Protein AF-A0A7S3WQ60-F1 (afdb_monomer)

Structure (mmCIF, N/CA/C/O backbone):
data_AF-A0A7S3WQ60-F1
#
_entry.id   AF-A0A7S3WQ60-F1
#
loop_
_atom_site.group_PDB
_atom_site.id
_atom_site.type_symbol
_atom_site.label_atom_id
_atom_site.label_alt_id
_atom_site.label_comp_id
_atom_site.label_asym_id
_atom_site.label_entity_id
_atom_site.label_seq_id
_atom_site.pdbx_PDB_ins_code
_atom_site.Cartn_x
_atom_site.Cartn_y
_atom_site.Cartn_z
_atom_site.occupancy
_atom_site.B_iso_or_equiv
_atom_site.auth_seq_id
_atom_site.auth_comp_id
_atom_site.auth_asym_id
_atom_site.auth_atom_id
_atom_site.pdbx_PDB_model_num
ATOM 1 N N . PHE A 1 1 ? -31.627 -6.605 22.614 1.00 46.62 1 PHE A N 1
ATOM 2 C CA . PHE A 1 1 ? -30.768 -7.377 21.689 1.00 46.62 1 PHE A CA 1
ATOM 3 C C . PHE A 1 1 ? -29.702 -6.465 21.113 1.00 46.62 1 PHE A C 1
ATOM 5 O O . PHE A 1 1 ? -30.039 -5.361 20.697 1.00 46.62 1 PHE A O 1
ATOM 12 N N . THR A 1 2 ? -28.455 -6.930 21.076 1.00 52.69 2 THR A N 1
ATOM 13 C CA . THR A 1 2 ? -27.326 -6.214 20.464 1.00 52.69 2 THR A CA 1
ATOM 14 C C . THR A 1 2 ? -27.099 -6.762 19.056 1.00 52.69 2 THR A C 1
ATOM 16 O O . THR A 1 2 ? -27.127 -7.976 18.855 1.00 52.69 2 THR A O 1
ATOM 19 N N . ARG A 1 3 ? -26.929 -5.883 18.067 1.00 64.12 3 ARG A N 1
ATOM 20 C CA . ARG A 1 3 ? -26.612 -6.218 16.673 1.00 64.12 3 ARG A CA 1
ATOM 21 C C . ARG A 1 3 ? -25.230 -5.678 16.335 1.00 64.12 3 ARG A C 1
ATOM 23 O O . ARG A 1 3 ? -24.898 -4.555 16.697 1.00 64.12 3 ARG A O 1
ATOM 30 N N . VAL A 1 4 ? -24.454 -6.472 15.610 1.00 70.06 4 VAL A N 1
ATOM 31 C CA . VAL A 1 4 ? -23.122 -6.097 15.133 1.00 70.06 4 VAL A CA 1
ATOM 32 C C . VAL A 1 4 ? -23.209 -5.896 13.625 1.00 70.06 4 VAL A C 1
ATOM 34 O O . VAL A 1 4 ? -23.594 -6.819 12.908 1.00 70.06 4 VAL A O 1
ATOM 37 N N . LEU A 1 5 ? -22.889 -4.694 13.144 1.00 74.12 5 LEU A N 1
ATOM 38 C CA . LEU A 1 5 ? -22.773 -4.409 11.714 1.00 74.12 5 LEU A CA 1
ATOM 39 C C . LEU A 1 5 ? -21.302 -4.296 11.332 1.00 74.12 5 LEU A C 1
ATOM 41 O O . LEU A 1 5 ? -20.581 -3.458 11.866 1.00 74.12 5 LEU A O 1
ATOM 45 N N . THR A 1 6 ? -20.878 -5.106 10.366 1.00 66.81 6 THR A N 1
ATOM 46 C CA . THR A 1 6 ? -19.521 -5.062 9.817 1.00 66.81 6 THR A CA 1
ATOM 47 C C . THR A 1 6 ? -19.534 -4.321 8.488 1.00 66.81 6 THR A C 1
ATOM 49 O O . THR A 1 6 ? -19.991 -4.857 7.478 1.00 66.81 6 THR A O 1
ATOM 52 N N . VAL A 1 7 ? -18.982 -3.112 8.469 1.00 67.62 7 VAL A N 1
ATOM 53 C CA . VAL A 1 7 ? -18.672 -2.380 7.241 1.00 67.62 7 VAL A CA 1
ATOM 54 C C . VAL A 1 7 ? -17.225 -2.699 6.880 1.00 67.62 7 VAL A C 1
ATOM 56 O O . VAL A 1 7 ? -16.281 -2.218 7.506 1.00 67.62 7 VAL A O 1
ATOM 59 N N . ARG A 1 8 ? -17.041 -3.558 5.874 1.00 54.38 8 ARG A N 1
ATOM 60 C CA . ARG A 1 8 ? -15.731 -3.746 5.243 1.00 54.38 8 ARG A CA 1
ATOM 61 C C . ARG A 1 8 ? -15.539 -2.638 4.231 1.00 54.38 8 ARG A C 1
ATOM 63 O O . ARG A 1 8 ? -16.123 -2.705 3.150 1.00 54.38 8 ARG A O 1
ATOM 70 N N . ASP A 1 9 ? -14.716 -1.661 4.577 1.00 49.88 9 ASP A N 1
ATOM 71 C CA . ASP A 1 9 ? -14.261 -0.720 3.576 1.00 49.88 9 ASP A CA 1
ATOM 72 C C . ASP A 1 9 ? -13.177 -1.402 2.730 1.00 49.88 9 ASP A C 1
ATOM 74 O O . ASP A 1 9 ? -12.207 -1.958 3.242 1.00 49.88 9 ASP A O 1
ATOM 78 N N . ARG A 1 10 ? -13.395 -1.444 1.415 1.00 45.66 10 ARG A N 1
ATOM 79 C CA . ARG A 1 10 ? -12.371 -1.843 0.436 1.00 45.66 10 ARG A CA 1
ATOM 80 C C . ARG A 1 10 ? -11.826 -0.632 -0.318 1.00 45.66 10 ARG A C 1
ATOM 82 O O . ARG A 1 10 ? -11.016 -0.813 -1.226 1.00 45.66 10 ARG A O 1
ATOM 89 N N . SER A 1 11 ? -12.288 0.577 0.002 1.00 40.59 11 SER A N 1
ATOM 90 C CA . SER A 1 11 ? -11.780 1.791 -0.615 1.00 40.59 11 SER A CA 1
ATOM 91 C C . SER A 1 11 ? -10.460 2.204 0.031 1.00 40.59 11 SER A C 1
ATOM 93 O O . SER A 1 11 ? -10.293 2.189 1.248 1.00 40.59 11 SER A O 1
ATOM 95 N N . GLY A 1 12 ? -9.495 2.551 -0.817 1.00 42.38 12 GLY A N 1
ATOM 96 C CA . GLY A 1 12 ? -8.373 3.365 -0.378 1.00 42.38 12 GLY A CA 1
ATOM 97 C C . GLY A 1 12 ? -8.813 4.816 -0.165 1.00 42.38 12 GLY A C 1
ATOM 98 O O . GLY A 1 12 ? -9.901 5.219 -0.577 1.00 42.38 12 GLY A O 1
ATOM 99 N N . SER A 1 13 ? -7.889 5.613 0.369 1.00 45.12 13 SER A N 1
ATOM 100 C CA . SER A 1 13 ? -7.996 7.050 0.668 1.00 45.12 13 SER A CA 1
ATOM 101 C C . SER A 1 13 ? -8.825 7.442 1.904 1.00 45.12 13 SER A C 1
ATOM 103 O O . SER A 1 13 ? -10.028 7.229 1.996 1.00 45.12 13 SER A O 1
ATOM 105 N N . CYS A 1 14 ? -8.143 8.113 2.834 1.00 35.56 14 CYS A N 1
ATOM 106 C CA . CYS A 1 14 ? -8.664 8.971 3.904 1.00 35.56 14 CYS A CA 1
ATOM 107 C C . CYS A 1 14 ? -7.611 10.085 4.123 1.00 35.56 14 CYS A C 1
ATOM 109 O O . CYS A 1 14 ? -6.432 9.773 3.986 1.00 35.56 14 CYS A O 1
ATOM 111 N N . LEU A 1 15 ? -7.862 11.354 4.488 1.00 37.72 15 LEU A N 1
ATOM 112 C CA . LEU A 1 15 ? -9.023 12.281 4.558 1.00 37.72 15 LEU A CA 1
ATOM 113 C C . LEU A 1 15 ? -8.414 13.695 4.817 1.00 37.72 15 LEU A C 1
ATOM 115 O O . LEU A 1 15 ? -7.429 13.766 5.542 1.00 37.72 15 LEU A O 1
ATOM 119 N N . GLY A 1 16 ? -8.887 14.870 4.373 1.00 30.95 16 GLY A N 1
ATOM 120 C CA . GLY A 1 16 ? -9.844 15.309 3.335 1.00 30.95 16 GLY A CA 1
ATOM 121 C C . GLY A 1 16 ? -9.213 16.529 2.610 1.00 30.95 16 GLY A C 1
ATOM 122 O O . GLY A 1 16 ? -8.047 16.435 2.256 1.00 30.95 16 GLY A O 1
ATOM 123 N N . MET A 1 17 ? -9.809 17.705 2.347 1.00 31.36 17 MET A N 1
ATOM 124 C CA . MET A 1 17 ? -11.186 18.239 2.335 1.00 31.36 17 MET A CA 1
ATOM 125 C C . MET A 1 17 ? -11.234 19.332 1.239 1.00 31.36 17 MET A C 1
ATOM 127 O O . MET A 1 17 ? -10.321 20.147 1.150 1.00 31.36 17 MET A O 1
ATOM 131 N N . GLY A 1 18 ? -12.297 19.405 0.432 1.00 27.59 18 GLY A N 1
ATOM 132 C CA . GLY A 1 18 ? -12.450 20.450 -0.592 1.00 27.59 18 GLY A CA 1
ATOM 133 C C . GLY A 1 18 ? -13.813 20.374 -1.279 1.00 27.59 18 GLY A C 1
ATOM 134 O O . GLY A 1 18 ? -14.254 19.291 -1.655 1.00 27.59 18 GLY A O 1
ATOM 135 N N . ALA A 1 19 ? -14.516 21.504 -1.378 1.00 29.88 19 ALA A N 1
ATOM 136 C CA . ALA A 1 19 ? -15.930 21.555 -1.752 1.00 29.88 19 ALA A CA 1
ATOM 137 C C . ALA A 1 19 ? -16.254 20.890 -3.104 1.00 29.88 19 ALA A C 1
ATOM 139 O O . ALA A 1 19 ? -15.533 21.059 -4.088 1.00 29.88 19 ALA A O 1
ATOM 140 N N . ARG A 1 20 ? -17.420 20.228 -3.179 1.00 35.38 20 ARG A N 1
ATOM 141 C CA . ARG A 1 20 ? -18.017 19.776 -4.444 1.00 35.38 20 ARG A CA 1
ATOM 142 C C . ARG A 1 20 ? -18.317 20.989 -5.330 1.00 35.38 20 ARG A C 1
ATOM 144 O O . ARG A 1 20 ? -19.365 21.614 -5.196 1.00 35.38 20 ARG A O 1
ATOM 151 N N . ARG A 1 21 ? -17.417 21.293 -6.261 1.00 31.45 21 ARG A N 1
ATOM 152 C CA . ARG A 1 21 ? -17.726 22.055 -7.472 1.00 31.45 21 ARG A CA 1
ATOM 153 C C . ARG A 1 21 ? -17.662 21.092 -8.645 1.00 31.45 21 ARG A C 1
ATOM 155 O O . ARG A 1 21 ? -16.650 20.427 -8.843 1.00 31.45 21 ARG A O 1
ATOM 162 N N . THR A 1 22 ? -18.751 21.007 -9.399 1.00 35.78 22 THR A N 1
ATOM 163 C CA . THR A 1 22 ? -18.768 20.364 -10.715 1.00 35.78 22 THR A CA 1
ATOM 164 C C . THR A 1 22 ? -17.709 21.037 -11.592 1.00 35.78 22 THR A C 1
ATOM 166 O O . THR A 1 22 ? -17.792 22.258 -11.763 1.00 35.78 22 THR A O 1
ATOM 169 N N . PRO A 1 23 ? -16.709 20.312 -12.121 1.00 32.38 23 PRO A N 1
ATOM 170 C CA . PRO A 1 23 ? -15.751 20.920 -13.030 1.00 32.38 23 PRO A CA 1
ATOM 171 C C . PRO A 1 23 ? -16.474 21.293 -14.335 1.00 32.38 23 PRO A C 1
ATOM 173 O O . PRO A 1 23 ? -17.296 20.506 -14.814 1.00 32.38 23 PRO A O 1
ATOM 176 N N . PRO A 1 24 ? -16.207 22.472 -14.920 1.00 29.48 24 PRO A N 1
ATOM 177 C CA . PRO A 1 24 ? -16.664 22.764 -16.270 1.00 29.48 24 PRO A CA 1
ATOM 178 C C . PRO A 1 24 ? -15.973 21.818 -17.259 1.00 29.48 24 PRO A C 1
ATOM 180 O O . PRO A 1 24 ? -14.862 21.348 -17.004 1.00 29.48 24 PRO A O 1
ATOM 183 N N . HIS A 1 25 ? -16.602 21.576 -18.411 1.00 36.44 25 HIS A N 1
ATOM 184 C CA . HIS A 1 25 ? -15.931 20.932 -19.539 1.00 36.44 25 HIS A CA 1
ATOM 185 C C . HIS A 1 25 ? -14.695 21.758 -19.927 1.00 36.44 25 HIS A C 1
ATOM 187 O O . HIS A 1 25 ? -14.815 22.843 -20.489 1.00 36.44 25 HIS A O 1
ATOM 193 N N . GLY A 1 26 ? -13.514 21.246 -19.586 1.00 29.62 26 GLY A N 1
ATOM 194 C CA . GLY A 1 26 ? -12.226 21.889 -19.806 1.00 29.62 26 GLY A CA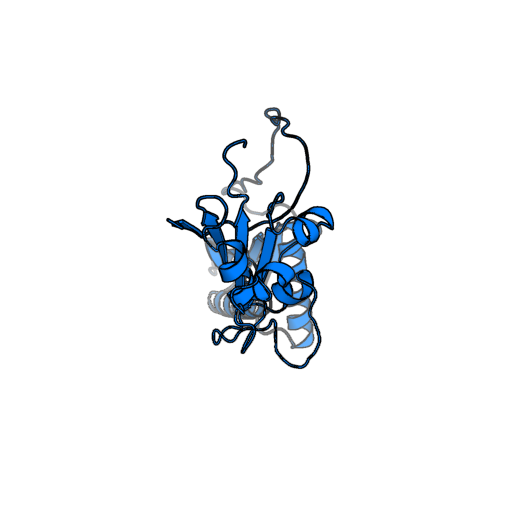 1
ATOM 195 C C . GLY A 1 26 ? -11.203 20.834 -20.190 1.00 29.62 26 GLY A C 1
ATOM 196 O O . GLY A 1 26 ? -11.009 19.859 -19.470 1.00 29.62 26 GLY A O 1
ATOM 197 N N . SER A 1 27 ? -10.597 21.021 -21.358 1.00 37.44 27 SER A N 1
ATOM 198 C CA . SER A 1 27 ? -9.640 20.130 -22.011 1.00 37.44 27 SER A CA 1
ATOM 199 C C . SER A 1 27 ? -8.496 19.674 -21.095 1.00 37.44 27 SER A C 1
ATOM 201 O O . SER A 1 27 ? -7.462 20.337 -20.994 1.00 37.44 27 SER A O 1
ATOM 203 N N . HIS A 1 28 ? -8.637 18.497 -20.485 1.00 33.94 28 HIS A N 1
ATOM 204 C CA . HIS A 1 28 ? -7.482 17.737 -20.030 1.00 33.94 28 HIS A CA 1
ATOM 205 C C . HIS A 1 28 ? -6.860 17.059 -21.243 1.00 33.94 28 HIS A C 1
ATOM 207 O O . HIS A 1 28 ? -7.433 16.120 -21.789 1.00 33.94 28 HIS A O 1
ATOM 213 N N . GLY A 1 29 ? -5.690 17.547 -21.651 1.00 32.66 29 GLY A N 1
ATOM 214 C CA . GLY A 1 29 ? -4.848 16.852 -22.611 1.00 32.66 29 GLY A CA 1
ATOM 215 C C . GLY A 1 29 ? -4.360 15.540 -22.011 1.00 32.66 29 GLY A C 1
ATOM 216 O O . GLY A 1 29 ? -3.286 15.491 -21.414 1.00 32.66 29 GLY A O 1
ATOM 217 N N . SER A 1 30 ? -5.123 14.465 -22.217 1.00 36.06 30 SER A N 1
ATOM 218 C CA . SER A 1 30 ? -4.486 13.204 -22.563 1.00 36.06 30 SER A CA 1
ATOM 219 C C . SER A 1 30 ? -3.526 13.520 -23.703 1.00 36.06 30 SER A C 1
ATOM 221 O O . SER A 1 30 ? -3.940 14.002 -24.758 1.00 36.06 30 SER A O 1
ATOM 223 N N . ALA A 1 31 ? -2.233 13.294 -23.487 1.00 39.00 31 ALA A N 1
ATOM 224 C CA . ALA A 1 31 ? -1.325 13.129 -24.605 1.00 39.00 31 ALA A CA 1
ATOM 225 C C . ALA A 1 31 ? -1.716 11.806 -25.271 1.00 39.00 31 ALA A C 1
ATOM 227 O O . ALA A 1 31 ? -1.129 10.759 -25.001 1.00 39.00 31 ALA A O 1
ATOM 228 N N . ASP A 1 32 ? -2.769 11.851 -26.089 1.00 40.59 32 ASP A N 1
ATOM 229 C CA . ASP A 1 32 ? -3.061 10.833 -27.082 1.00 40.59 32 ASP A CA 1
ATOM 230 C C . ASP A 1 32 ? -1.897 10.889 -28.062 1.00 40.59 32 ASP A C 1
ATOM 232 O O . ASP A 1 32 ? -1.884 11.684 -29.001 1.00 40.59 32 ASP A O 1
ATOM 236 N N . ILE A 1 33 ? -0.850 10.118 -27.754 1.00 48.25 33 ILE A N 1
ATOM 237 C CA . ILE A 1 33 ? 0.367 10.101 -28.550 1.00 48.25 33 ILE A CA 1
ATOM 238 C C . ILE A 1 33 ? -0.014 9.528 -29.909 1.00 48.25 33 ILE A C 1
ATOM 240 O O . ILE A 1 33 ? -0.151 8.311 -30.051 1.00 48.25 33 ILE A O 1
ATOM 244 N N . SER A 1 34 ? -0.214 10.406 -30.889 1.00 43.88 34 SER A N 1
ATOM 245 C CA . SER A 1 34 ? -0.578 10.047 -32.254 1.00 43.88 34 SER A CA 1
ATOM 246 C C . SER A 1 34 ? 0.374 8.967 -32.760 1.00 43.88 34 SER A C 1
ATOM 248 O O . SER A 1 34 ? 1.599 9.072 -32.668 1.00 43.88 34 SER A O 1
ATOM 250 N N . HIS A 1 35 ? -0.190 7.846 -33.207 1.00 48.28 35 HIS A N 1
ATOM 251 C CA . HIS A 1 35 ? 0.605 6.647 -33.466 1.00 48.28 35 HIS A CA 1
ATOM 252 C C . HIS A 1 35 ? 1.402 6.707 -34.784 1.00 48.28 35 HIS A C 1
ATOM 254 O O . HIS A 1 35 ? 2.226 5.824 -35.016 1.00 48.28 35 HIS A O 1
ATOM 260 N N . ASP A 1 36 ? 1.237 7.783 -35.559 1.00 46.78 36 ASP A N 1
ATOM 261 C CA . ASP A 1 36 ? 1.644 7.914 -36.964 1.00 46.78 36 ASP A CA 1
ATOM 262 C C . ASP A 1 36 ? 2.854 8.844 -37.220 1.00 46.78 36 ASP A C 1
ATOM 264 O O . ASP A 1 36 ? 3.112 9.212 -38.363 1.00 46.78 36 ASP A O 1
ATOM 268 N N . ALA A 1 37 ? 3.602 9.243 -36.183 1.00 53.38 37 ALA A N 1
ATOM 269 C CA . ALA A 1 37 ? 4.810 10.070 -36.319 1.00 53.38 37 ALA A CA 1
ATOM 270 C C . ALA A 1 37 ? 6.117 9.265 -36.137 1.00 53.38 37 ALA A C 1
ATOM 272 O O . ALA A 1 37 ? 6.218 8.394 -35.272 1.00 53.38 37 ALA A O 1
ATOM 273 N N . ASP A 1 38 ? 7.143 9.601 -36.930 1.00 62.28 38 ASP A N 1
ATOM 274 C CA . ASP A 1 38 ? 8.477 8.966 -36.926 1.00 62.28 38 ASP A CA 1
ATOM 275 C C . ASP A 1 38 ? 9.360 9.301 -35.699 1.00 62.28 38 ASP A C 1
ATOM 277 O O . ASP A 1 38 ? 10.452 8.729 -35.545 1.00 62.28 38 ASP A O 1
ATOM 281 N N . SER A 1 39 ? 8.884 10.200 -34.829 1.00 64.06 39 SER A N 1
ATOM 282 C CA . SER A 1 39 ? 9.461 10.570 -33.530 1.00 64.06 39 SER A CA 1
ATOM 283 C C . SER A 1 39 ? 8.368 10.762 -32.470 1.00 64.06 39 SER A C 1
ATOM 285 O O . SER A 1 39 ? 7.198 10.983 -32.789 1.00 64.06 39 SER A O 1
ATOM 287 N N . TYR A 1 40 ? 8.764 10.714 -31.200 1.00 68.69 40 TYR A N 1
ATOM 288 C CA . TYR A 1 40 ? 8.001 11.318 -30.106 1.00 68.69 40 TYR A CA 1
ATOM 289 C C . TYR A 1 40 ? 8.331 12.828 -30.014 1.00 68.69 40 TYR A C 1
ATOM 291 O O . TYR A 1 40 ? 9.325 13.263 -30.606 1.00 68.69 40 TYR A O 1
ATOM 299 N N . PRO A 1 41 ? 7.520 13.656 -29.322 1.00 70.88 41 PRO A N 1
ATOM 300 C CA . PRO A 1 41 ? 7.972 14.977 -28.872 1.00 70.88 41 PRO A CA 1
ATOM 301 C C . PRO A 1 41 ? 9.153 14.835 -27.898 1.00 70.88 41 PRO A C 1
ATOM 303 O O . PRO A 1 41 ? 9.300 13.786 -27.288 1.00 70.88 41 PRO A O 1
ATOM 306 N N . GLN A 1 42 ? 9.970 15.877 -27.730 1.00 71.50 42 GLN A N 1
ATOM 307 C CA . GLN A 1 42 ? 11.099 15.879 -26.787 1.00 71.50 42 GLN A CA 1
ATOM 308 C C . GLN A 1 42 ? 10.659 15.551 -25.345 1.00 71.50 42 GLN A C 1
ATOM 310 O O . GLN A 1 42 ? 9.566 15.945 -24.925 1.00 71.50 42 GLN A O 1
ATOM 315 N N . GLU A 1 43 ? 11.512 14.860 -24.577 1.00 73.62 43 GLU A N 1
ATOM 316 C CA . GLU A 1 43 ? 11.243 14.569 -23.164 1.00 73.62 43 GLU A CA 1
ATOM 317 C C . GLU A 1 43 ? 11.085 15.866 -22.352 1.00 73.62 43 GLU A C 1
ATOM 319 O O . GLU A 1 43 ? 11.868 16.809 -22.477 1.00 73.62 43 GLU A O 1
ATOM 324 N N . VAL A 1 44 ? 10.076 15.900 -21.478 1.00 76.75 44 VAL A N 1
ATOM 325 C CA . VAL A 1 44 ? 9.898 16.971 -20.493 1.00 76.75 44 VAL A CA 1
ATOM 326 C C . VAL A 1 44 ? 10.433 16.475 -19.148 1.00 76.75 44 VAL A C 1
ATOM 328 O O . VAL A 1 44 ? 10.029 15.419 -18.651 1.00 76.75 44 VAL A O 1
ATOM 331 N N . GLU A 1 45 ? 11.338 17.243 -18.535 1.00 70.81 45 GLU A N 1
ATOM 332 C CA . GLU A 1 45 ? 11.942 16.897 -17.233 1.00 70.81 45 GLU A CA 1
ATOM 333 C C . GLU A 1 45 ? 10.897 16.752 -16.110 1.00 70.81 45 GLU A C 1
ATOM 335 O O . GLU A 1 45 ? 11.113 16.020 -15.150 1.00 70.81 45 GLU A O 1
ATOM 340 N N . VAL A 1 46 ? 9.745 17.413 -16.263 1.00 71.00 46 VAL A N 1
ATOM 341 C CA . VAL A 1 46 ? 8.596 17.393 -15.347 1.00 71.00 46 VAL A CA 1
ATOM 342 C C . VAL A 1 46 ? 7.482 16.510 -15.908 1.00 71.00 46 VAL A C 1
ATOM 344 O O . VAL A 1 46 ? 7.114 16.626 -17.078 1.00 71.00 46 VAL A O 1
ATOM 347 N N . GLY A 1 47 ? 6.888 15.675 -15.060 1.00 80.06 47 GLY A N 1
ATOM 348 C CA . GLY A 1 47 ? 5.744 14.829 -15.383 1.00 80.06 47 GLY A CA 1
ATOM 349 C C . GLY A 1 47 ? 6.047 13.344 -15.224 1.00 80.06 47 GLY A C 1
ATOM 350 O O . GLY A 1 47 ? 7.128 12.933 -14.825 1.00 80.06 47 GLY A O 1
ATOM 351 N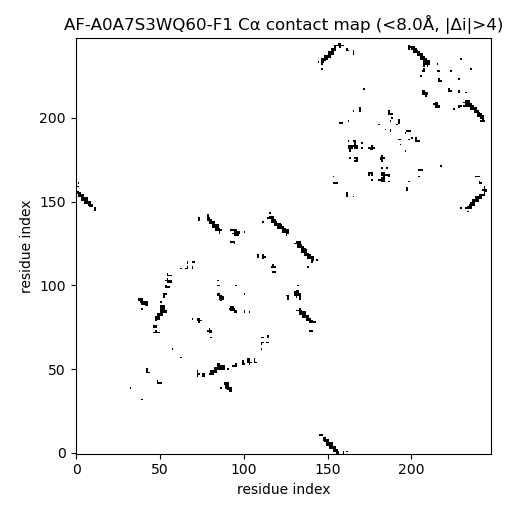 N . ASN A 1 48 ? 5.079 12.495 -15.556 1.00 86.75 48 ASN A N 1
ATOM 352 C CA . ASN A 1 48 ? 5.145 11.064 -15.261 1.00 86.75 48 ASN A CA 1
ATOM 353 C C . ASN A 1 48 ? 5.645 10.184 -16.420 1.00 86.75 48 ASN A C 1
ATOM 355 O O . ASN A 1 48 ? 5.451 8.967 -16.396 1.00 86.75 48 ASN A O 1
ATOM 359 N N . VAL A 1 49 ? 6.255 10.786 -17.439 1.00 87.25 49 VAL A N 1
ATOM 360 C CA . VAL A 1 49 ? 6.756 10.111 -18.642 1.00 87.25 49 VAL A CA 1
ATOM 361 C C . VAL A 1 49 ? 8.280 10.203 -18.651 1.00 87.25 49 VAL A C 1
ATOM 363 O O . VAL A 1 49 ? 8.813 11.283 -18.436 1.00 87.25 49 VAL A O 1
ATOM 366 N N . GLU A 1 50 ? 8.967 9.086 -18.887 1.00 89.19 50 GLU A N 1
ATOM 367 C CA . GLU A 1 50 ? 10.431 8.997 -18.909 1.00 89.19 50 GLU A CA 1
ATOM 368 C C . GLU A 1 50 ? 10.912 8.302 -20.192 1.00 89.19 50 GLU A C 1
ATOM 370 O O . GLU A 1 50 ? 10.425 7.217 -20.536 1.00 89.19 50 GLU A O 1
ATOM 375 N N . TYR A 1 51 ? 11.878 8.883 -20.905 1.00 88.56 51 TYR A N 1
ATOM 376 C CA . TYR A 1 51 ? 12.454 8.289 -22.121 1.00 88.56 51 TYR A CA 1
ATOM 377 C C . TYR A 1 51 ? 13.799 7.662 -21.799 1.00 88.56 51 TYR A C 1
ATOM 379 O O . TYR A 1 51 ? 14.615 8.281 -21.135 1.00 88.56 51 TYR A O 1
ATOM 387 N N . LYS A 1 52 ? 14.084 6.433 -22.239 1.00 86.50 52 LYS A N 1
ATOM 388 C CA . LYS A 1 52 ? 15.430 5.858 -22.090 1.00 86.50 52 LYS A CA 1
ATOM 389 C C . LYS A 1 52 ? 15.821 5.005 -23.283 1.00 86.50 52 LYS A C 1
ATOM 391 O O . LYS A 1 52 ? 15.200 3.978 -23.564 1.00 86.50 52 LYS A O 1
ATOM 396 N N . LEU A 1 53 ? 16.963 5.341 -23.885 1.00 81.75 5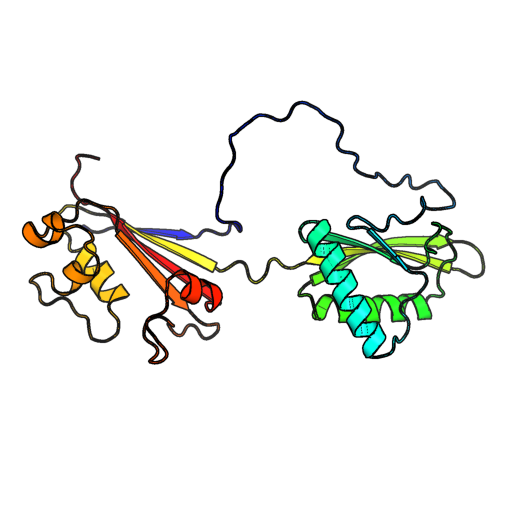3 LEU A N 1
ATOM 397 C CA . LEU A 1 53 ? 17.532 4.562 -24.981 1.00 81.75 53 LEU A CA 1
ATOM 398 C C . LEU A 1 53 ? 17.758 3.100 -24.568 1.00 81.75 53 LEU A C 1
ATOM 400 O O . LEU A 1 53 ? 17.275 2.205 -25.252 1.00 81.75 53 LEU A O 1
ATOM 404 N N . LYS A 1 54 ? 18.440 2.839 -23.438 1.00 85.00 54 LYS A N 1
ATOM 405 C CA . LYS A 1 54 ? 18.696 1.480 -22.910 1.00 85.00 54 LYS A CA 1
ATOM 406 C C . LYS A 1 54 ? 18.922 1.436 -21.396 1.00 85.00 54 LYS A C 1
ATOM 408 O O . LYS A 1 54 ? 19.516 2.345 -20.828 1.00 85.00 54 LYS A O 1
ATOM 413 N N . LEU A 1 55 ? 18.527 0.327 -20.761 1.00 85.25 55 LEU A N 1
ATOM 414 C CA . LEU A 1 55 ? 18.711 0.040 -19.323 1.00 85.25 55 LEU A CA 1
ATOM 415 C C . LEU A 1 55 ? 19.493 -1.273 -19.091 1.00 85.25 55 LEU A C 1
ATOM 417 O O . LEU A 1 55 ? 19.219 -2.042 -18.164 1.00 85.25 55 LEU A O 1
ATOM 421 N N . VAL A 1 56 ? 20.463 -1.563 -19.959 1.00 87.31 56 VAL A N 1
ATOM 422 C CA . VAL A 1 56 ? 21.287 -2.780 -19.889 1.00 87.31 56 VAL A CA 1
ATOM 423 C C . VAL A 1 56 ? 22.330 -2.649 -18.774 1.00 87.31 56 VAL A C 1
ATOM 425 O O . VAL A 1 56 ? 23.150 -1.739 -18.803 1.00 87.31 56 VAL A O 1
ATOM 428 N N . SER A 1 57 ? 22.296 -3.574 -17.808 1.00 81.00 57 SER A N 1
ATOM 429 C CA . SER A 1 57 ? 23.312 -3.776 -16.756 1.00 81.00 57 SER A CA 1
ATOM 430 C C . SER A 1 57 ? 23.911 -2.500 -16.123 1.00 81.00 57 SER A C 1
ATOM 432 O O . SER A 1 57 ? 25.130 -2.322 -16.159 1.00 81.00 57 SER A O 1
ATOM 434 N N . PRO A 1 58 ? 23.099 -1.609 -15.515 1.00 88.19 58 PRO A N 1
ATOM 435 C CA . PRO A 1 58 ? 23.622 -0.444 -14.800 1.00 88.19 58 PRO A CA 1
ATOM 436 C C . PRO A 1 58 ? 24.487 -0.853 -13.598 1.00 88.19 58 PRO A C 1
ATOM 438 O O . PRO A 1 58 ? 24.231 -1.873 -12.952 1.00 88.19 58 PRO A O 1
ATOM 441 N N . THR A 1 59 ? 25.470 -0.015 -13.251 1.00 91.31 59 THR A N 1
ATOM 442 C CA . THR A 1 59 ? 26.234 -0.147 -11.998 1.00 91.31 59 THR A CA 1
ATOM 443 C C . THR A 1 59 ? 25.307 -0.021 -10.778 1.00 91.31 59 THR A C 1
ATOM 445 O O . THR A 1 59 ? 24.254 0.610 -10.892 1.00 91.31 59 THR A O 1
ATOM 448 N N . PRO A 1 60 ? 25.666 -0.551 -9.591 1.00 88.38 60 PRO A N 1
ATOM 449 C CA . PRO A 1 60 ? 24.805 -0.473 -8.404 1.00 88.38 60 PRO A CA 1
ATOM 450 C C . PRO A 1 60 ? 24.384 0.959 -8.037 1.00 88.38 60 PRO A C 1
ATOM 452 O O . PRO A 1 60 ? 23.206 1.207 -7.791 1.00 88.38 60 PRO A O 1
ATOM 455 N N . ALA A 1 61 ? 25.314 1.919 -8.108 1.00 89.62 61 ALA A N 1
ATOM 456 C CA . ALA A 1 61 ? 25.021 3.335 -7.883 1.00 89.62 61 ALA A CA 1
ATOM 457 C C . ALA A 1 61 ? 24.063 3.913 -8.945 1.00 89.62 61 ALA A C 1
ATOM 459 O O . ALA A 1 61 ? 23.096 4.594 -8.604 1.00 89.62 61 ALA A O 1
ATOM 460 N N . ARG A 1 62 ? 24.265 3.596 -10.235 1.00 89.56 62 ARG A N 1
ATOM 461 C CA . ARG A 1 62 ? 23.350 4.043 -11.300 1.00 89.56 62 ARG A CA 1
ATOM 462 C C . ARG A 1 62 ? 21.972 3.390 -11.179 1.00 89.56 62 ARG A C 1
ATOM 464 O O . ARG A 1 62 ? 20.969 4.028 -11.472 1.00 89.56 62 ARG A O 1
ATOM 471 N N . PHE A 1 63 ? 21.907 2.142 -10.726 1.00 91.69 63 PHE A N 1
ATOM 472 C CA . PHE A 1 63 ? 20.653 1.444 -10.464 1.00 91.69 63 PHE A CA 1
ATOM 473 C C . PHE A 1 63 ? 19.856 2.114 -9.334 1.00 91.69 63 PHE A C 1
ATOM 475 O O . PHE A 1 63 ? 18.660 2.332 -9.499 1.00 91.69 63 PHE A O 1
ATOM 482 N N . GLN A 1 64 ? 20.509 2.519 -8.239 1.00 89.56 64 GLN A N 1
ATOM 483 C CA . GLN A 1 64 ? 19.861 3.298 -7.174 1.00 89.56 64 GLN A CA 1
ATOM 484 C C . GLN A 1 64 ? 19.328 4.645 -7.686 1.00 89.56 64 GLN A C 1
ATOM 486 O O . GLN A 1 64 ? 18.178 4.974 -7.417 1.00 89.56 64 GLN A O 1
ATOM 491 N N . GLN A 1 65 ? 20.103 5.382 -8.493 1.00 91.81 65 GLN A N 1
ATOM 492 C CA . GLN A 1 65 ? 19.629 6.624 -9.126 1.00 91.81 65 GLN A CA 1
ATOM 493 C C . GLN A 1 65 ? 18.370 6.401 -9.981 1.00 91.81 65 GLN A C 1
ATOM 495 O O . GLN A 1 65 ? 17.416 7.167 -9.878 1.00 91.81 65 GLN A O 1
ATOM 500 N N . LEU A 1 66 ? 18.348 5.336 -10.792 1.00 93.00 66 LEU A N 1
ATOM 501 C CA . LEU A 1 66 ? 17.191 4.972 -11.617 1.00 93.00 66 LEU A CA 1
ATOM 502 C C . LEU A 1 66 ? 15.960 4.606 -10.765 1.00 93.00 66 LEU A C 1
ATOM 504 O O . LEU A 1 66 ? 14.839 4.941 -11.139 1.00 93.00 66 LEU A O 1
ATOM 508 N N . VAL A 1 67 ? 16.149 3.951 -9.614 1.00 92.06 67 VAL A N 1
ATOM 509 C CA . VAL A 1 67 ? 15.070 3.660 -8.650 1.00 92.06 67 VAL A CA 1
ATOM 510 C C . VAL A 1 67 ? 14.495 4.950 -8.056 1.00 92.06 67 VAL A C 1
ATOM 512 O O . VAL A 1 67 ? 13.276 5.112 -8.046 1.00 92.06 67 VAL A O 1
ATOM 515 N N . THR A 1 68 ? 15.341 5.892 -7.628 1.00 89.50 68 THR A N 1
ATOM 516 C CA . THR A 1 68 ? 14.893 7.203 -7.122 1.00 89.50 68 THR A CA 1
ATOM 517 C C . THR A 1 68 ? 14.149 8.000 -8.195 1.00 89.50 68 THR A C 1
ATOM 519 O O . THR A 1 68 ? 13.108 8.589 -7.912 1.00 89.50 68 THR A O 1
ATOM 522 N N . GLN A 1 69 ? 14.630 7.971 -9.441 1.00 91.88 69 GLN A N 1
ATOM 523 C CA . GLN A 1 69 ? 13.963 8.606 -10.579 1.00 91.88 69 GLN A C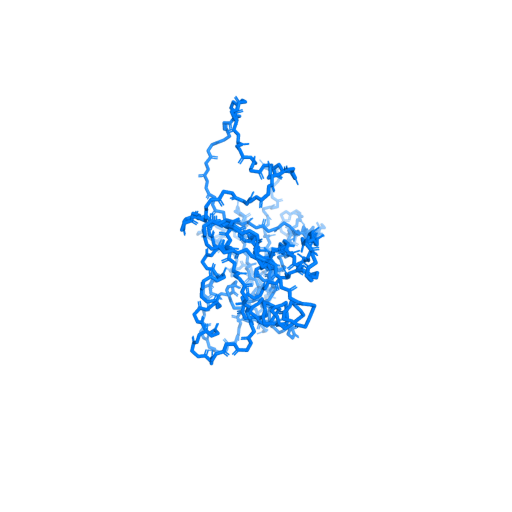A 1
ATOM 524 C C . GLN A 1 69 ? 12.574 7.999 -10.840 1.00 91.88 69 GLN A C 1
ATOM 526 O O . GLN A 1 69 ? 11.602 8.734 -10.999 1.00 91.88 69 GLN A O 1
ATOM 531 N N . LEU A 1 70 ? 12.453 6.667 -10.815 1.00 92.25 70 LEU A N 1
ATOM 532 C CA . LEU A 1 70 ? 11.164 5.986 -10.954 1.00 92.25 70 LEU A CA 1
ATOM 533 C C . LEU A 1 70 ? 10.191 6.375 -9.830 1.00 92.25 70 LEU A C 1
ATOM 535 O O . LEU A 1 70 ? 9.020 6.632 -10.103 1.00 92.25 70 LEU A O 1
ATOM 539 N N . ALA A 1 71 ? 10.664 6.456 -8.583 1.00 88.06 71 ALA A N 1
ATOM 540 C CA . ALA A 1 71 ? 9.846 6.902 -7.454 1.00 88.06 71 ALA A CA 1
ATOM 541 C C . ALA A 1 71 ? 9.344 8.349 -7.637 1.00 88.06 71 ALA A C 1
ATOM 543 O O . ALA A 1 71 ? 8.173 8.624 -7.383 1.00 88.06 71 ALA A O 1
ATOM 544 N N . TYR A 1 72 ? 10.192 9.250 -8.145 1.00 88.56 72 TYR A N 1
ATOM 545 C CA . TYR A 1 72 ? 9.811 10.630 -8.461 1.00 88.56 72 TYR A CA 1
ATOM 546 C C . TYR A 1 72 ? 8.732 10.698 -9.556 1.00 88.56 72 TYR A C 1
ATOM 548 O O . TYR A 1 72 ? 7.668 11.274 -9.333 1.00 88.56 72 TYR A O 1
ATOM 556 N N . ARG A 1 73 ? 8.940 10.018 -10.695 1.00 89.75 73 ARG A N 1
ATOM 557 C CA . ARG A 1 73 ? 7.961 9.957 -11.801 1.00 89.75 73 ARG A CA 1
ATOM 558 C C . ARG A 1 73 ? 6.619 9.350 -11.362 1.00 89.75 73 ARG A C 1
ATOM 560 O O . ARG A 1 73 ? 5.563 9.800 -11.806 1.00 89.75 73 ARG A O 1
ATOM 567 N N . LEU A 1 74 ? 6.641 8.354 -10.467 1.00 88.56 74 LEU A N 1
ATOM 568 C CA . LEU A 1 74 ? 5.429 7.798 -9.854 1.00 88.56 74 LEU A CA 1
ATOM 569 C C . LEU A 1 74 ? 4.728 8.817 -8.943 1.00 88.56 74 LEU A C 1
ATOM 571 O O . LEU A 1 74 ? 3.505 8.917 -9.009 1.00 88.56 74 LEU A O 1
ATOM 575 N N . ALA A 1 75 ? 5.463 9.588 -8.137 1.00 84.25 75 ALA A N 1
ATOM 576 C CA . ALA A 1 75 ? 4.884 10.614 -7.270 1.00 84.25 75 ALA A CA 1
ATOM 577 C C . ALA A 1 75 ? 4.184 11.723 -8.078 1.00 84.25 75 ALA A C 1
ATOM 579 O O . ALA A 1 75 ? 3.017 12.025 -7.814 1.00 84.25 75 ALA A O 1
ATOM 580 N N . GLU A 1 76 ? 4.839 12.265 -9.112 1.00 86.62 76 GLU A N 1
ATOM 581 C CA . GLU A 1 76 ? 4.234 13.263 -10.009 1.00 86.62 76 GLU A CA 1
ATOM 582 C C . GLU A 1 76 ? 2.987 12.716 -10.723 1.00 86.62 76 GLU A C 1
ATOM 584 O O . GLU A 1 76 ? 1.955 13.383 -10.815 1.00 86.62 76 GLU A O 1
ATOM 589 N N . GLY A 1 77 ? 3.045 11.457 -11.163 1.00 82.69 77 GLY A N 1
ATOM 590 C CA . GLY A 1 77 ? 1.943 10.760 -11.821 1.00 82.69 77 GLY A CA 1
ATOM 591 C C . GLY A 1 77 ? 0.882 10.152 -10.903 1.00 82.69 77 GLY A C 1
ATOM 592 O O . GLY A 1 77 ? 0.072 9.354 -11.378 1.00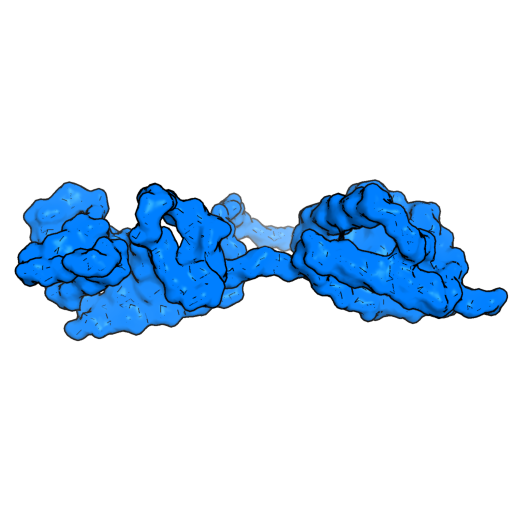 82.69 77 GLY A O 1
ATOM 593 N N . ARG A 1 78 ? 0.869 10.481 -9.602 1.00 83.56 78 ARG A N 1
ATOM 594 C CA . ARG A 1 78 ? -0.080 9.943 -8.600 1.00 83.56 78 ARG A CA 1
ATOM 595 C C . ARG A 1 78 ? -0.136 8.405 -8.575 1.00 83.56 78 ARG A C 1
ATOM 597 O O . ARG A 1 78 ? -1.211 7.807 -8.603 1.00 83.56 78 ARG A O 1
ATOM 604 N N . GLY A 1 79 ? 1.032 7.771 -8.553 1.00 84.94 79 GLY A N 1
ATOM 605 C CA . GLY A 1 79 ? 1.211 6.318 -8.570 1.00 84.94 79 GLY A CA 1
ATOM 606 C C . GLY A 1 79 ? 1.272 5.697 -9.970 1.00 84.94 79 GLY A C 1
ATOM 607 O O . GLY A 1 79 ? 1.252 4.474 -10.077 1.00 84.94 79 GLY A O 1
ATOM 608 N N . ARG A 1 80 ? 1.348 6.490 -11.050 1.00 89.31 80 ARG A N 1
ATOM 609 C CA . ARG A 1 80 ? 1.427 5.997 -12.440 1.00 89.31 80 ARG A CA 1
ATOM 610 C C . ARG A 1 80 ? 2.552 6.654 -13.225 1.00 89.31 80 ARG A C 1
ATOM 612 O O . ARG A 1 80 ? 2.535 7.866 -13.381 1.00 89.31 80 ARG A O 1
ATOM 619 N N . ALA A 1 81 ? 3.442 5.869 -13.819 1.00 93.38 81 ALA A N 1
ATOM 620 C CA . ALA A 1 81 ? 4.506 6.348 -14.699 1.00 93.38 81 ALA A CA 1
ATOM 621 C C . ALA A 1 81 ? 4.497 5.616 -16.052 1.00 93.38 81 ALA A C 1
ATOM 623 O O . ALA A 1 81 ? 4.031 4.479 -16.156 1.00 93.38 81 ALA A O 1
ATOM 624 N N . VAL A 1 82 ? 5.033 6.254 -17.091 1.00 92.69 82 VAL A N 1
ATOM 625 C CA . VAL A 1 82 ? 5.199 5.681 -18.434 1.00 92.69 82 VAL A CA 1
ATOM 626 C C . VAL A 1 82 ? 6.670 5.753 -18.822 1.00 92.69 82 VAL A C 1
ATOM 628 O O . VAL A 1 82 ? 7.267 6.818 -18.784 1.00 92.69 82 VAL A O 1
ATOM 631 N N . TYR A 1 83 ? 7.255 4.621 -19.198 1.00 93.06 83 TYR A N 1
ATOM 632 C CA . TYR A 1 83 ? 8.635 4.515 -19.665 1.00 93.06 83 TYR A CA 1
ATOM 633 C C . TYR A 1 83 ? 8.650 4.144 -21.146 1.00 93.06 83 TYR A C 1
ATOM 635 O O . TYR A 1 83 ? 8.087 3.116 -21.531 1.00 93.06 83 TYR A O 1
ATOM 643 N N . LEU A 1 84 ? 9.324 4.946 -21.966 1.00 90.38 84 LEU A N 1
ATOM 644 C CA . LEU A 1 84 ? 9.538 4.676 -23.386 1.00 90.38 84 LEU A CA 1
ATOM 645 C C . LEU A 1 84 ? 10.973 4.187 -23.605 1.00 90.38 84 LEU A C 1
ATOM 647 O O . LEU A 1 84 ? 11.938 4.928 -23.436 1.00 90.38 84 LEU A O 1
ATOM 651 N N . LEU A 1 85 ? 11.111 2.902 -23.943 1.00 91.25 85 LEU A N 1
ATOM 652 C CA . LEU A 1 85 ? 12.397 2.232 -24.145 1.00 91.25 85 LEU A CA 1
ATOM 653 C C . LEU A 1 85 ? 12.771 2.177 -25.627 1.00 91.25 85 LEU A C 1
ATOM 655 O O . LEU A 1 85 ? 11.957 1.757 -26.451 1.00 91.25 85 LEU A O 1
ATOM 659 N N . GLY A 1 86 ? 14.024 2.509 -25.948 1.00 85.56 86 GLY A N 1
ATOM 660 C CA . GLY A 1 86 ? 14.514 2.596 -27.331 1.00 85.56 86 GLY A CA 1
ATOM 661 C C . GLY A 1 86 ? 14.220 3.938 -28.010 1.00 85.56 86 GLY A C 1
ATOM 662 O O . GLY A 1 86 ? 14.222 4.009 -29.239 1.00 85.56 86 GLY A O 1
ATOM 663 N N . VAL A 1 87 ? 13.958 4.972 -27.210 1.00 85.00 87 VAL A N 1
ATOM 664 C CA . VAL A 1 87 ? 13.772 6.371 -27.616 1.00 85.00 87 VAL A CA 1
ATOM 665 C C . VAL A 1 87 ? 14.874 7.193 -26.944 1.00 85.00 87 VAL A C 1
ATOM 667 O O . VAL A 1 87 ? 15.214 6.908 -25.793 1.00 85.00 87 VAL A O 1
ATOM 670 N N . GLU A 1 88 ? 15.465 8.143 -27.663 1.00 82.06 88 GLU A N 1
ATOM 671 C CA . GLU A 1 88 ? 16.411 9.117 -27.099 1.00 82.06 88 GLU A CA 1
ATOM 672 C C . GLU A 1 88 ? 15.675 10.314 -26.481 1.00 82.06 88 GLU A C 1
ATOM 674 O O . GLU A 1 88 ? 14.485 10.516 -26.719 1.00 82.06 88 GLU A O 1
ATOM 679 N N . ASP A 1 89 ? 16.368 11.090 -25.648 1.00 76.38 89 ASP A N 1
ATOM 680 C CA . ASP A 1 89 ? 15.769 12.162 -24.839 1.00 76.38 89 ASP A CA 1
ATOM 681 C C . ASP A 1 89 ? 15.212 13.320 -25.724 1.00 76.38 89 ASP A C 1
ATOM 683 O O . ASP A 1 89 ? 14.335 14.080 -25.310 1.00 76.38 89 ASP A O 1
ATOM 687 N N . ASP A 1 90 ? 15.653 13.411 -26.987 1.00 73.19 90 ASP A N 1
ATOM 688 C CA . ASP A 1 90 ? 15.125 14.301 -28.036 1.00 73.19 90 ASP A CA 1
ATOM 689 C C . ASP A 1 90 ? 13.823 13.794 -28.704 1.00 73.19 90 ASP A C 1
ATOM 691 O O . ASP A 1 90 ? 13.227 14.496 -29.520 1.00 73.19 90 ASP A O 1
ATOM 695 N N . GLY A 1 91 ? 13.366 12.586 -28.354 1.00 70.75 91 GLY A N 1
ATOM 696 C CA . GLY A 1 91 ? 12.215 11.907 -28.953 1.00 70.75 91 GLY A CA 1
ATOM 697 C C . GLY A 1 91 ? 12.551 11.025 -30.165 1.00 70.75 91 GLY A C 1
ATOM 698 O O . GLY A 1 91 ? 11.644 10.401 -30.736 1.00 70.75 91 GLY A O 1
ATOM 699 N N . ALA A 1 92 ? 13.822 10.920 -30.571 1.00 75.81 92 ALA A N 1
ATOM 700 C CA . ALA A 1 92 ? 14.233 10.127 -31.722 1.00 75.81 92 ALA A CA 1
ATOM 701 C C . ALA A 1 92 ? 14.076 8.616 -31.475 1.00 75.81 92 ALA A C 1
ATOM 703 O O . ALA A 1 92 ? 14.563 8.034 -30.502 1.00 75.81 92 ALA A O 1
ATOM 704 N N . LEU A 1 93 ? 13.405 7.943 -32.413 1.00 79.38 93 LEU A N 1
ATOM 705 C CA . LEU A 1 93 ? 13.227 6.492 -32.391 1.00 79.38 93 LEU A CA 1
ATOM 706 C C . LEU A 1 93 ? 14.478 5.786 -32.933 1.00 79.38 93 LEU A C 1
ATOM 708 O O . LEU A 1 93 ? 14.565 5.542 -34.141 1.00 79.38 93 LEU A O 1
ATOM 712 N N . HIS A 1 94 ? 15.411 5.425 -32.051 1.00 80.19 94 HIS A N 1
ATOM 713 C CA . HIS A 1 94 ? 16.577 4.602 -32.401 1.00 80.19 94 HIS A CA 1
ATOM 714 C C . HIS A 1 94 ? 16.236 3.097 -32.407 1.00 80.19 94 HIS A C 1
ATOM 716 O O . HIS A 1 94 ? 16.661 2.355 -33.294 1.00 80.19 94 HIS A O 1
ATOM 722 N N . GLY A 1 95 ? 15.457 2.629 -31.427 1.00 81.69 95 GLY A N 1
ATOM 723 C CA . GLY A 1 95 ? 15.100 1.220 -31.243 1.00 81.69 95 GLY A CA 1
ATOM 724 C C . GLY A 1 95 ? 16.250 0.316 -30.769 1.00 81.69 95 GLY A C 1
ATOM 725 O O . GLY A 1 95 ? 17.422 0.518 -31.078 1.00 81.69 95 GLY A O 1
ATOM 726 N N . LEU A 1 96 ? 15.902 -0.727 -30.010 1.00 83.81 96 LEU A N 1
ATOM 727 C CA . LEU A 1 96 ? 16.841 -1.690 -29.425 1.00 83.81 96 LEU A CA 1
ATOM 728 C C . LEU A 1 96 ? 16.794 -3.057 -30.095 1.00 83.81 96 LEU A C 1
ATOM 730 O O . LEU A 1 96 ? 15.728 -3.540 -30.477 1.00 83.81 96 LEU A O 1
ATOM 734 N N . CYS A 1 97 ? 17.930 -3.756 -30.128 1.00 88.19 97 CYS A N 1
ATOM 735 C CA . CYS A 1 97 ? 17.915 -5.165 -30.501 1.00 88.19 97 CYS A CA 1
ATOM 736 C C . CYS A 1 97 ? 17.100 -5.993 -29.473 1.00 88.19 97 CYS A C 1
ATOM 738 O O . CYS A 1 97 ? 16.990 -5.603 -28.302 1.00 88.19 97 CYS A O 1
ATOM 740 N N . PRO A 1 98 ? 16.544 -7.164 -29.847 1.00 86.25 98 PRO A N 1
ATOM 741 C CA . PRO A 1 98 ? 15.717 -7.967 -28.939 1.00 86.25 98 PRO A CA 1
ATOM 742 C C . PRO A 1 98 ? 16.407 -8.351 -27.617 1.00 86.25 98 PRO A C 1
ATOM 744 O O . PRO A 1 98 ? 15.744 -8.439 -26.581 1.00 86.25 98 PRO A O 1
ATOM 747 N N . ARG A 1 99 ? 17.735 -8.539 -27.635 1.00 88.75 99 ARG A N 1
ATOM 748 C CA . ARG A 1 99 ? 18.548 -8.844 -26.447 1.00 88.75 99 ARG A CA 1
ATOM 749 C C . ARG A 1 99 ? 18.592 -7.663 -25.474 1.00 88.75 99 ARG A C 1
ATOM 751 O O . ARG A 1 99 ? 18.302 -7.847 -24.293 1.00 88.75 99 ARG A O 1
ATOM 758 N N . ASP A 1 100 ? 18.896 -6.467 -25.970 1.00 89.25 100 ASP A N 1
ATOM 759 C CA . ASP A 1 100 ? 19.001 -5.253 -25.150 1.00 89.25 100 ASP A CA 1
ATOM 760 C C . ASP A 1 100 ? 17.637 -4.792 -24.639 1.00 89.25 100 ASP A C 1
ATOM 762 O O . ASP A 1 100 ? 17.530 -4.333 -23.501 1.00 89.25 100 ASP A O 1
ATOM 766 N N . MET A 1 101 ? 16.577 -4.984 -25.431 1.00 89.81 101 MET A N 1
ATOM 767 C CA . MET A 1 101 ? 15.195 -4.775 -24.995 1.00 89.81 101 MET A CA 1
ATOM 768 C C . MET A 1 101 ? 14.839 -5.707 -23.825 1.00 89.81 101 MET A C 1
ATOM 770 O O . MET A 1 101 ? 14.362 -5.245 -22.790 1.00 89.81 101 MET A O 1
ATOM 774 N N . SER A 1 102 ? 15.132 -7.009 -23.938 1.00 90.50 102 SER A N 1
ATOM 775 C CA . SER A 1 102 ? 14.887 -7.981 -22.859 1.00 90.50 102 SER A CA 1
ATOM 776 C C . SER A 1 102 ? 15.683 -7.654 -21.586 1.00 90.50 102 SER A C 1
ATOM 778 O O . SER A 1 102 ? 15.128 -7.647 -20.486 1.00 90.50 102 SER A O 1
ATOM 780 N N . ALA A 1 103 ? 16.963 -7.291 -21.726 1.00 91.75 103 ALA A N 1
ATOM 781 C CA . ALA A 1 103 ? 17.802 -6.875 -20.602 1.00 91.75 103 ALA A CA 1
ATOM 782 C C . ALA A 1 103 ? 17.307 -5.570 -19.946 1.00 91.75 103 ALA A C 1
ATOM 784 O O . ALA A 1 103 ? 17.273 -5.474 -18.717 1.00 91.75 103 ALA A O 1
ATOM 785 N N . SER A 1 104 ? 16.862 -4.594 -20.744 1.00 93.12 104 SER A N 1
ATOM 786 C CA . SER A 1 104 ? 16.317 -3.320 -20.254 1.00 93.12 104 SER A CA 1
ATOM 787 C C . SER A 1 104 ? 15.002 -3.516 -19.495 1.00 93.12 104 SER A C 1
ATOM 789 O O . SER A 1 104 ? 14.851 -2.996 -18.390 1.00 93.12 104 SER A O 1
ATOM 791 N N . LEU A 1 105 ? 14.089 -4.342 -20.021 1.00 92.25 105 LEU A N 1
ATOM 792 C CA . LEU A 1 105 ? 12.863 -4.748 -19.322 1.00 92.25 105 LEU A CA 1
ATOM 793 C C . LEU A 1 105 ? 13.170 -5.519 -18.028 1.00 92.25 105 LEU A C 1
ATOM 795 O O . LEU A 1 105 ? 12.487 -5.326 -17.023 1.00 92.25 105 LEU A O 1
ATOM 799 N N . GLY A 1 106 ? 14.214 -6.354 -18.018 1.00 92.06 106 GLY A N 1
ATOM 800 C CA . GLY A 1 106 ? 14.697 -7.043 -16.818 1.00 92.06 106 GLY A CA 1
ATOM 801 C C . GLY A 1 106 ? 15.204 -6.083 -15.735 1.00 92.06 106 GLY A C 1
ATOM 802 O O . GLY A 1 106 ? 14.872 -6.245 -14.561 1.00 92.06 106 GLY A O 1
ATOM 803 N N . THR A 1 107 ? 15.962 -5.048 -16.107 1.00 93.44 107 THR A N 1
ATOM 804 C CA . THR A 1 107 ? 16.373 -3.978 -15.181 1.00 93.44 107 THR A CA 1
ATOM 805 C C . THR A 1 107 ? 15.178 -3.177 -14.672 1.00 93.44 107 THR A C 1
ATOM 807 O O . THR A 1 107 ? 15.059 -2.996 -13.462 1.00 93.44 107 THR A O 1
ATOM 810 N N . LEU A 1 108 ? 14.261 -2.771 -15.553 1.00 93.75 108 LEU A N 1
ATOM 811 C CA . LEU A 1 108 ? 13.073 -2.005 -15.173 1.00 93.75 108 LEU A CA 1
ATOM 812 C C . LEU A 1 108 ? 12.156 -2.805 -14.230 1.00 93.75 108 LEU A C 1
ATOM 814 O O . LEU A 1 108 ? 11.643 -2.256 -13.258 1.00 93.75 108 LEU A O 1
ATOM 818 N N . ARG A 1 109 ? 12.039 -4.127 -14.426 1.00 92.38 109 ARG A N 1
ATOM 819 C CA . ARG A 1 109 ? 11.345 -5.031 -13.494 1.00 92.38 109 ARG A CA 1
ATOM 820 C C . ARG A 1 109 ? 11.992 -5.055 -12.110 1.00 92.38 109 ARG A C 1
ATOM 822 O O . ARG A 1 109 ? 11.274 -5.029 -11.115 1.00 92.38 109 ARG A O 1
ATOM 829 N N . ARG A 1 110 ? 13.330 -5.086 -12.034 1.00 90.81 110 ARG A N 1
ATOM 830 C CA . ARG A 1 110 ? 14.052 -4.989 -10.752 1.00 90.81 110 ARG A CA 1
ATOM 831 C C . ARG A 1 110 ? 13.791 -3.641 -10.080 1.00 90.81 110 ARG A C 1
ATOM 833 O O . ARG A 1 110 ? 13.496 -3.630 -8.894 1.00 90.81 110 ARG A O 1
ATOM 840 N N . MET A 1 111 ? 13.826 -2.534 -10.829 1.00 92.88 111 MET A N 1
ATOM 841 C CA . MET A 1 111 ? 13.510 -1.197 -10.301 1.00 92.88 111 MET A CA 1
ATOM 842 C C . MET A 1 111 ? 12.095 -1.137 -9.711 1.00 92.88 111 MET A C 1
ATOM 844 O O . MET A 1 111 ? 11.929 -0.689 -8.582 1.00 92.88 111 MET A O 1
ATOM 848 N N . CYS A 1 112 ? 11.095 -1.668 -10.426 1.00 89.88 112 CYS A N 1
ATOM 849 C CA . CYS A 1 112 ? 9.710 -1.752 -9.949 1.00 89.88 112 CYS A CA 1
ATOM 850 C C . CYS A 1 112 ? 9.591 -2.510 -8.614 1.00 89.88 112 CYS A C 1
ATOM 852 O O . CYS A 1 112 ? 8.809 -2.116 -7.753 1.00 89.88 112 CYS A O 1
ATOM 854 N N . GLY A 1 113 ? 10.407 -3.552 -8.410 1.00 83.12 113 GLY A N 1
ATOM 855 C CA . GLY A 1 113 ? 10.469 -4.296 -7.149 1.00 83.12 113 GLY A CA 1
ATOM 856 C C . GLY A 1 113 ? 10.977 -3.485 -5.949 1.00 83.12 113 GLY A C 1
ATOM 857 O O . GLY A 1 113 ? 10.597 -3.795 -4.827 1.00 83.12 113 GLY A O 1
ATOM 858 N N . HIS A 1 114 ? 11.780 -2.436 -6.163 1.00 85.62 114 HIS A N 1
ATOM 859 C CA . HIS A 1 114 ? 12.257 -1.553 -5.086 1.00 85.62 114 HIS A CA 1
ATOM 860 C C . HIS A 1 114 ? 11.266 -0.444 -4.705 1.00 85.62 114 HIS A C 1
ATOM 862 O O . HIS A 1 114 ? 11.354 0.073 -3.597 1.00 85.62 114 HIS A O 1
ATOM 868 N N . VAL A 1 115 ? 10.337 -0.081 -5.595 1.00 86.62 115 VAL A N 1
ATOM 869 C CA . VAL A 1 115 ? 9.329 0.978 -5.365 1.00 86.62 115 VAL A CA 1
ATOM 870 C C . VAL A 1 115 ? 7.920 0.424 -5.118 1.00 86.62 115 VAL A C 1
ATOM 872 O O . VAL A 1 115 ? 6.947 1.173 -5.151 1.00 86.62 115 VAL A O 1
ATOM 875 N N . SER A 1 116 ? 7.795 -0.894 -4.916 1.00 86.06 116 SER A N 1
ATOM 876 C CA . SER A 1 116 ? 6.511 -1.599 -4.806 1.00 86.06 116 SER A CA 1
ATOM 877 C C . SER A 1 116 ? 5.567 -1.283 -5.974 1.00 86.06 116 SER A C 1
ATOM 879 O O . SER A 1 116 ? 4.421 -0.891 -5.777 1.00 86.06 116 SER A O 1
ATOM 881 N N . ALA A 1 117 ? 6.039 -1.456 -7.211 1.00 88.00 117 ALA A N 1
ATOM 882 C CA . ALA A 1 117 ? 5.254 -1.215 -8.420 1.00 88.00 117 ALA A CA 1
ATOM 883 C C . ALA A 1 117 ? 5.157 -2.441 -9.336 1.00 88.00 117 ALA A C 1
ATOM 885 O O . ALA A 1 117 ? 5.999 -3.344 -9.324 1.00 88.00 117 ALA A O 1
ATOM 886 N N . ARG A 1 118 ? 4.137 -2.438 -10.196 1.00 89.19 118 ARG A N 1
ATOM 887 C CA . ARG A 1 118 ? 3.956 -3.386 -11.295 1.00 89.19 118 ARG A CA 1
ATOM 888 C C . ARG A 1 118 ? 4.195 -2.686 -12.627 1.00 89.19 118 ARG A C 1
ATOM 890 O O . ARG A 1 118 ? 3.594 -1.656 -12.903 1.00 89.19 118 ARG A O 1
ATOM 897 N N . MET A 1 119 ? 4.987 -3.312 -13.494 1.00 91.69 119 MET A N 1
ATOM 898 C CA . MET A 1 119 ? 5.098 -2.924 -14.902 1.00 91.69 119 MET A CA 1
ATOM 899 C C . MET A 1 119 ? 4.163 -3.754 -15.796 1.00 91.69 119 MET A C 1
ATOM 901 O O . MET A 1 119 ? 3.973 -4.955 -15.573 1.00 91.69 119 MET A O 1
ATOM 905 N N . VAL A 1 120 ? 3.658 -3.137 -16.861 1.00 92.25 120 VAL A N 1
ATOM 906 C CA . VAL A 1 120 ? 2.981 -3.776 -17.995 1.00 92.25 120 VAL A CA 1
ATOM 907 C C . VAL A 1 120 ? 3.535 -3.159 -19.278 1.00 92.25 120 VAL A C 1
ATOM 909 O O . VAL A 1 120 ? 3.601 -1.941 -19.407 1.00 92.25 120 VAL A O 1
ATOM 912 N N . VAL A 1 121 ? 3.942 -3.987 -20.241 1.00 92.12 121 VAL A N 1
ATOM 913 C CA . VAL A 1 121 ? 4.303 -3.498 -21.580 1.00 92.12 121 VAL A CA 1
ATOM 914 C C . VAL A 1 121 ? 3.000 -3.199 -22.316 1.00 92.12 121 VAL A C 1
ATOM 916 O O . VAL A 1 121 ? 2.228 -4.118 -22.579 1.00 92.12 121 VAL A O 1
ATOM 919 N N . ALA A 1 122 ? 2.733 -1.923 -22.581 1.00 86.50 122 ALA A N 1
ATOM 920 C CA . ALA A 1 122 ? 1.489 -1.454 -23.183 1.00 86.50 122 ALA A CA 1
ATOM 921 C C . ALA A 1 122 ? 1.521 -1.531 -24.714 1.00 86.50 122 ALA A C 1
ATOM 923 O O . ALA A 1 122 ? 0.523 -1.895 -25.329 1.00 86.50 122 ALA A O 1
ATOM 924 N N . ALA A 1 123 ? 2.675 -1.240 -25.318 1.00 84.88 123 ALA A N 1
ATOM 925 C CA . ALA A 1 123 ? 2.888 -1.348 -26.756 1.00 84.88 123 ALA A CA 1
ATOM 926 C C . ALA A 1 123 ? 4.333 -1.759 -27.070 1.00 84.88 123 ALA A C 1
ATOM 928 O O . ALA A 1 123 ? 5.264 -1.423 -26.335 1.00 84.88 123 ALA A O 1
ATOM 929 N N . GLN A 1 124 ? 4.530 -2.452 -28.192 1.00 86.25 124 GLN A N 1
ATOM 930 C CA . GLN A 1 124 ? 5.843 -2.620 -28.817 1.00 86.25 124 GLN A CA 1
ATOM 931 C C . GLN A 1 124 ? 5.751 -2.266 -30.299 1.00 86.25 124 GLN A C 1
ATOM 933 O O . GLN A 1 124 ? 4.836 -2.713 -30.986 1.00 86.25 124 GLN A O 1
ATOM 938 N N . ARG A 1 125 ? 6.714 -1.484 -30.788 1.00 83.69 125 ARG A N 1
ATOM 939 C CA . ARG A 1 125 ? 6.866 -1.126 -32.205 1.00 83.69 125 ARG A CA 1
ATOM 940 C C . ARG A 1 125 ? 8.193 -1.662 -32.731 1.00 83.69 125 ARG A C 1
ATOM 942 O O . ARG A 1 125 ? 9.160 -1.775 -31.977 1.00 83.69 125 ARG A O 1
ATOM 949 N N . THR A 1 126 ? 8.254 -1.960 -34.022 1.00 80.06 126 THR A N 1
ATOM 950 C CA . THR A 1 126 ? 9.491 -2.307 -34.737 1.00 80.06 126 THR A CA 1
ATOM 951 C C . THR A 1 126 ? 9.787 -1.244 -35.785 1.00 80.06 126 THR A C 1
ATOM 953 O O . THR A 1 126 ? 8.946 -1.017 -36.651 1.00 80.06 126 THR A O 1
ATOM 956 N N . LYS A 1 127 ? 10.968 -0.621 -35.726 1.00 68.25 127 LYS A N 1
ATOM 957 C CA . LYS A 1 127 ? 11.439 0.372 -36.699 1.00 68.25 127 LYS A CA 1
ATOM 958 C C . LYS A 1 127 ? 12.648 -0.177 -37.464 1.00 68.25 127 LYS A C 1
ATOM 960 O O . LYS A 1 127 ? 13.613 -0.630 -36.852 1.00 68.25 127 LYS A O 1
ATOM 965 N N . GLY A 1 128 ? 12.578 -0.100 -38.794 1.00 59.28 128 GLY A N 1
ATOM 966 C CA . GLY A 1 128 ? 13.694 -0.343 -39.713 1.00 59.28 128 GLY A CA 1
ATOM 967 C C . GLY A 1 128 ? 14.229 -1.780 -39.806 1.00 59.28 128 GLY A C 1
ATOM 968 O O . GLY A 1 128 ? 13.777 -2.709 -39.135 1.00 59.28 128 GLY A O 1
ATOM 969 N N . VAL A 1 129 ? 15.228 -1.934 -40.678 1.00 45.72 129 VAL A N 1
ATOM 970 C CA . VAL A 1 129 ? 16.134 -3.087 -40.757 1.00 45.72 129 VAL A CA 1
ATOM 971 C C . VAL A 1 129 ? 17.551 -2.544 -40.514 1.00 45.72 129 VAL A C 1
ATOM 973 O O . VAL A 1 129 ? 17.931 -1.609 -41.217 1.00 45.72 129 VAL A O 1
ATOM 976 N N . PRO A 1 130 ? 18.342 -3.083 -39.564 1.00 58.41 130 PRO A N 1
ATOM 977 C CA . PRO A 1 130 ? 18.022 -4.179 -38.644 1.00 58.41 130 PRO A CA 1
ATOM 978 C C . PRO A 1 130 ? 16.907 -3.809 -37.650 1.00 58.41 130 PRO A C 1
ATOM 980 O O . PRO A 1 130 ? 16.722 -2.645 -37.316 1.00 58.41 130 PRO A O 1
ATOM 983 N N . THR A 1 131 ? 16.148 -4.808 -37.192 1.00 66.56 131 THR A N 1
ATOM 984 C CA . THR A 1 131 ? 14.880 -4.615 -36.465 1.00 66.56 131 THR A CA 1
ATOM 985 C C . THR A 1 131 ? 15.058 -4.050 -35.052 1.00 66.56 131 THR A C 1
ATOM 987 O O . THR A 1 131 ? 15.143 -4.787 -34.064 1.00 66.56 131 THR A O 1
ATOM 990 N N . GLY A 1 132 ? 15.050 -2.720 -34.943 1.00 79.50 132 GLY A N 1
ATOM 991 C CA . GLY A 1 132 ? 14.998 -2.005 -33.671 1.00 79.50 132 GLY A CA 1
ATOM 992 C C . GLY A 1 132 ? 13.603 -2.089 -33.051 1.00 79.50 132 GLY A C 1
ATOM 993 O O . GLY A 1 132 ? 12.606 -1.759 -33.691 1.00 79.50 132 GLY A O 1
ATOM 994 N N . ARG A 1 133 ? 13.509 -2.530 -31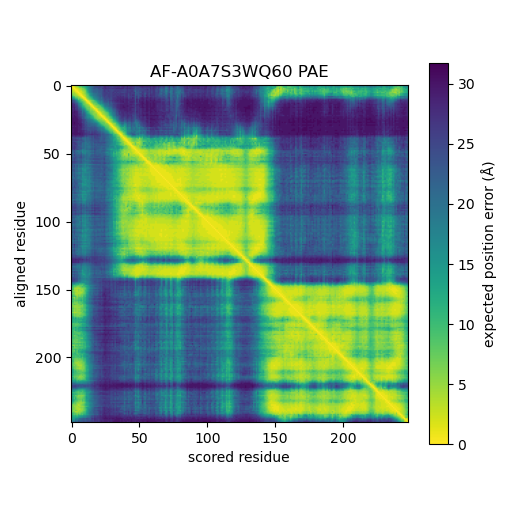.794 1.00 84.19 133 ARG A N 1
ATOM 995 C CA . ARG A 1 133 ? 12.271 -2.548 -31.005 1.00 84.19 133 ARG A CA 1
ATOM 996 C C . ARG A 1 133 ? 12.189 -1.329 -30.098 1.00 84.19 133 ARG A C 1
ATOM 998 O O . ARG A 1 133 ? 13.143 -1.023 -29.388 1.00 84.19 133 ARG A O 1
ATOM 1005 N N . ILE A 1 134 ? 11.022 -0.705 -30.070 1.00 88.50 134 ILE A N 1
ATOM 1006 C CA . ILE A 1 134 ? 10.641 0.353 -29.130 1.00 88.50 134 ILE A CA 1
ATOM 1007 C C . ILE A 1 134 ? 9.536 -0.222 -28.243 1.00 88.50 134 ILE A C 1
ATOM 1009 O O . ILE A 1 134 ? 8.685 -0.962 -28.744 1.00 88.50 134 ILE A O 1
ATOM 1013 N N . ALA A 1 135 ? 9.542 0.069 -26.944 1.00 88.75 135 ALA A N 1
ATOM 1014 C CA . ALA A 1 135 ? 8.516 -0.420 -26.024 1.00 88.75 135 ALA A CA 1
ATOM 1015 C C . ALA A 1 135 ? 7.972 0.702 -25.140 1.00 88.75 135 ALA A C 1
ATOM 1017 O O . ALA A 1 135 ? 8.735 1.367 -24.445 1.00 88.75 135 ALA A O 1
ATOM 1018 N N . GLU A 1 136 ? 6.649 0.851 -25.120 1.00 92.06 136 GLU A N 1
ATOM 1019 C CA . GLU A 1 136 ? 5.948 1.644 -24.115 1.00 92.06 136 GLU A CA 1
ATOM 1020 C C . GLU A 1 136 ? 5.632 0.740 -22.923 1.00 92.06 136 GLU A C 1
ATOM 1022 O O . GLU A 1 136 ? 4.972 -0.297 -23.058 1.00 92.06 136 GLU A O 1
ATOM 1027 N N . VAL A 1 137 ? 6.107 1.125 -21.745 1.00 93.38 137 VAL A N 1
ATOM 1028 C CA . VAL A 1 137 ? 5.903 0.404 -20.492 1.00 93.38 137 VAL A CA 1
ATOM 1029 C C . VAL A 1 137 ? 5.138 1.298 -19.532 1.00 93.38 137 VAL A C 1
ATOM 1031 O O . VAL A 1 137 ? 5.623 2.352 -19.139 1.00 93.38 137 VAL A O 1
ATOM 1034 N N . ARG A 1 138 ? 3.960 0.855 -19.104 1.00 93.75 138 ARG A N 1
ATOM 1035 C CA . ARG A 1 138 ? 3.191 1.519 -18.049 1.00 93.75 138 ARG A CA 1
ATOM 1036 C C . ARG A 1 138 ? 3.554 0.883 -16.717 1.00 93.75 138 ARG A C 1
ATOM 1038 O O . ARG A 1 138 ? 3.605 -0.343 -16.603 1.00 93.75 138 ARG A O 1
ATOM 1045 N N . ILE A 1 139 ? 3.846 1.713 -15.729 1.00 93.19 139 ILE A N 1
ATOM 1046 C CA . ILE A 1 139 ? 4.207 1.305 -14.378 1.00 93.19 139 ILE A CA 1
ATOM 1047 C C . ILE A 1 139 ? 3.163 1.895 -13.442 1.00 93.19 139 ILE A C 1
ATOM 1049 O O . ILE A 1 139 ? 2.970 3.107 -13.407 1.00 93.19 139 ILE A O 1
ATOM 1053 N N . GLU A 1 140 ? 2.493 1.036 -12.688 1.00 90.38 140 GLU A N 1
ATOM 1054 C CA . GLU A 1 140 ? 1.558 1.446 -11.646 1.00 90.38 140 GLU A CA 1
ATOM 1055 C C . GLU A 1 140 ? 2.129 1.003 -10.302 1.00 90.38 140 GLU A C 1
ATOM 1057 O O . GLU A 1 140 ? 2.447 -0.175 -10.106 1.00 90.38 140 GLU A O 1
ATOM 1062 N N . GLN A 1 141 ? 2.296 1.947 -9.382 1.00 87.00 141 GLN A N 1
ATOM 1063 C CA . GLN A 1 141 ? 2.646 1.630 -8.009 1.00 87.00 141 GLN A CA 1
ATOM 1064 C C . GLN A 1 141 ? 1.494 0.835 -7.393 1.00 87.00 141 GLN A C 1
ATOM 1066 O O . GLN A 1 141 ? 0.323 1.182 -7.568 1.00 87.00 141 GLN A O 1
ATOM 1071 N N . PHE A 1 142 ? 1.804 -0.231 -6.659 1.00 78.75 142 PHE A N 1
ATOM 1072 C CA . PHE A 1 142 ? 0.826 -0.747 -5.718 1.00 78.75 142 PHE A CA 1
ATOM 1073 C C . PHE A 1 142 ? 0.577 0.375 -4.711 1.00 78.75 142 PHE A C 1
ATOM 1075 O O . PHE A 1 142 ? 1.533 0.909 -4.152 1.00 78.75 142 PHE A O 1
ATOM 1082 N N . ALA A 1 143 ? -0.686 0.737 -4.473 1.00 62.53 143 ALA A N 1
ATOM 1083 C CA . ALA A 1 143 ? -1.004 1.524 -3.290 1.00 62.53 143 ALA A CA 1
ATOM 1084 C C . ALA A 1 143 ? -0.419 0.769 -2.090 1.00 62.53 143 ALA A C 1
ATOM 1086 O O . ALA A 1 143 ? -0.774 -0.401 -1.896 1.00 62.53 143 ALA A O 1
ATOM 1087 N N . GLU A 1 144 ? 0.520 1.397 -1.371 1.00 54.59 144 GLU A N 1
ATOM 1088 C CA . GLU A 1 144 ? 1.190 0.784 -0.222 1.00 54.59 144 GLU A CA 1
ATOM 1089 C C . GLU A 1 144 ? 0.126 0.171 0.675 1.00 54.59 144 GLU A C 1
ATOM 1091 O O . GLU A 1 144 ? -0.815 0.868 1.054 1.00 54.59 144 GLU A O 1
ATOM 1096 N N . CYS A 1 145 ? 0.248 -1.152 0.858 1.00 47.66 145 CYS A N 1
ATOM 1097 C CA . CYS A 1 145 ? -0.783 -2.087 1.308 1.00 47.66 145 CYS A CA 1
ATOM 1098 C C . CYS A 1 145 ? -2.036 -1.378 1.830 1.00 47.66 145 CYS A C 1
ATOM 1100 O O . CYS A 1 145 ? -2.060 -1.025 3.006 1.00 47.66 145 CYS A O 1
ATOM 1102 N N . ALA A 1 146 ? -3.031 -1.144 0.956 1.00 56.03 146 ALA A N 1
ATOM 1103 C CA . ALA A 1 146 ? -4.258 -0.431 1.314 1.00 56.03 146 ALA A CA 1
ATOM 1104 C C . ALA A 1 146 ? -4.838 -1.054 2.589 1.00 56.03 146 ALA A C 1
ATOM 1106 O O . ALA A 1 146 ? -5.396 -2.155 2.552 1.00 56.03 146 ALA A O 1
ATOM 1107 N N . GLN A 1 147 ? -4.582 -0.374 3.711 1.00 62.72 147 GLN A N 1
ATOM 1108 C CA . GLN A 1 147 ? -4.600 -0.967 5.040 1.00 62.72 147 GLN A CA 1
ATOM 1109 C C . GLN A 1 147 ? -5.994 -1.521 5.268 1.00 62.72 147 GLN A C 1
ATOM 1111 O O . GLN A 1 147 ? -6.957 -0.757 5.255 1.00 62.72 147 GLN A O 1
ATOM 1116 N N . VAL A 1 148 ? -6.120 -2.846 5.397 1.00 74.88 148 VAL A N 1
ATOM 1117 C CA . VAL A 1 148 ? -7.443 -3.480 5.366 1.00 74.88 148 VAL A CA 1
ATOM 1118 C C . VAL A 1 148 ? -8.192 -3.073 6.627 1.00 74.88 148 VAL A C 1
ATOM 1120 O O . VAL A 1 148 ? -7.966 -3.655 7.690 1.00 74.88 148 VAL A O 1
ATOM 1123 N N . GLU A 1 149 ? -9.049 -2.058 6.505 1.00 83.31 149 GLU A N 1
ATOM 1124 C CA . GLU A 1 149 ? -9.836 -1.529 7.607 1.00 83.31 149 GLU A CA 1
ATOM 1125 C C . GLU A 1 149 ? -11.201 -2.217 7.668 1.00 83.31 149 GLU A C 1
ATOM 1127 O O . GLU A 1 149 ? -11.975 -2.250 6.707 1.00 83.31 149 GLU A O 1
ATOM 1132 N N . VAL A 1 150 ? -11.519 -2.766 8.835 1.00 88.00 150 VAL A N 1
ATOM 1133 C CA . VAL A 1 150 ? -12.839 -3.318 9.131 1.00 88.00 150 VAL A CA 1
ATOM 1134 C C . VAL A 1 150 ? -13.486 -2.460 10.208 1.00 88.00 150 VAL A C 1
ATOM 1136 O O . VAL A 1 150 ? -13.046 -2.462 11.355 1.00 88.00 150 VAL A O 1
ATOM 1139 N N . ARG A 1 151 ? -14.551 -1.739 9.855 1.00 89.56 151 ARG A N 1
ATOM 1140 C CA . ARG A 1 151 ? -15.323 -0.937 10.810 1.00 89.56 151 ARG A CA 1
ATOM 1141 C C . ARG A 1 151 ? -16.487 -1.768 11.332 1.00 89.56 151 ARG A C 1
ATOM 1143 O O . ARG A 1 151 ? -17.270 -2.308 10.551 1.00 89.56 151 ARG A O 1
ATOM 1150 N N . ILE A 1 152 ? -16.592 -1.901 12.649 1.00 90.75 152 ILE A N 1
ATOM 1151 C CA . ILE A 1 152 ? -17.614 -2.711 13.314 1.00 90.75 152 ILE A CA 1
ATOM 1152 C C . ILE A 1 152 ? -18.434 -1.812 14.228 1.00 90.75 152 ILE A C 1
ATOM 1154 O O . ILE A 1 152 ? -17.930 -1.331 15.237 1.00 90.75 152 ILE A O 1
ATOM 1158 N N . ALA A 1 153 ? -19.701 -1.602 13.879 1.00 90.44 153 ALA A N 1
ATOM 1159 C CA . ALA A 1 153 ? -20.640 -0.834 14.684 1.00 90.44 153 ALA A CA 1
ATOM 1160 C C . ALA A 1 153 ? -21.450 -1.745 15.610 1.00 90.44 153 ALA A C 1
ATOM 1162 O O . ALA A 1 153 ? -22.062 -2.721 15.161 1.00 90.44 153 ALA A O 1
ATOM 1163 N N . VAL A 1 154 ? -21.474 -1.403 16.899 1.00 89.81 154 VAL A N 1
ATOM 1164 C CA . VAL A 1 154 ? -22.237 -2.109 17.932 1.00 89.81 154 VAL A CA 1
ATOM 1165 C C . VAL A 1 154 ? -23.534 -1.345 18.198 1.00 89.81 154 VAL A C 1
ATOM 1167 O O . VAL A 1 154 ? -23.536 -0.239 18.730 1.00 89.81 154 VAL A O 1
ATOM 1170 N N . LEU A 1 155 ? -24.659 -1.944 17.807 1.00 87.50 155 LEU A N 1
ATOM 1171 C CA . LEU A 1 155 ? -26.005 -1.367 17.862 1.00 87.50 155 LEU A CA 1
ATOM 1172 C C . LEU A 1 155 ? -26.899 -2.112 18.852 1.00 87.50 155 LEU A C 1
ATOM 1174 O O . LEU A 1 155 ? -26.719 -3.300 19.102 1.00 87.50 155 LEU A O 1
ATOM 1178 N N . GLY A 1 156 ? -27.918 -1.438 19.379 1.00 85.31 156 GLY A N 1
ATOM 1179 C CA . GLY A 1 156 ? -28.882 -2.025 20.314 1.00 85.31 156 GLY A CA 1
ATOM 1180 C C . GLY A 1 156 ? -29.365 -1.019 21.354 1.00 85.31 156 GLY A C 1
ATOM 1181 O O . GLY A 1 156 ? -28.813 0.076 21.475 1.00 85.31 156 GLY A O 1
ATOM 1182 N N . SER A 1 157 ? -30.382 -1.410 22.120 1.00 83.31 157 SER A N 1
ATOM 1183 C CA . SER A 1 157 ? -31.032 -0.553 23.117 1.00 83.31 157 SER A CA 1
ATOM 1184 C C . SER A 1 157 ? -30.063 0.021 24.159 1.00 83.31 157 SER A C 1
ATOM 1186 O O . SER A 1 157 ? -28.941 -0.470 24.356 1.00 83.31 157 SER A O 1
ATOM 1188 N N . ALA A 1 158 ? -30.516 1.053 24.871 1.00 80.56 158 ALA A N 1
ATOM 1189 C CA . ALA A 1 158 ? -29.916 1.469 26.131 1.00 80.56 158 ALA A CA 1
ATOM 1190 C C . ALA A 1 158 ? -29.691 0.250 27.051 1.00 80.56 158 ALA A C 1
ATOM 1192 O O . ALA A 1 158 ? -30.438 -0.731 27.001 1.00 80.56 158 ALA A O 1
ATOM 1193 N N . GLN A 1 159 ? -28.611 0.297 27.835 1.00 80.69 159 GLN A N 1
ATOM 1194 C CA . GLN A 1 159 ? -28.209 -0.737 28.804 1.00 80.69 159 GLN A CA 1
ATOM 1195 C C . GLN A 1 159 ? -27.946 -2.157 28.242 1.00 80.69 159 GLN A C 1
ATOM 1197 O O . GLN A 1 159 ? -27.614 -3.057 29.004 1.00 80.69 159 GLN A O 1
ATOM 1202 N N . ALA A 1 160 ? -27.963 -2.378 26.920 1.00 85.31 160 ALA A N 1
ATOM 1203 C CA . ALA A 1 160 ? -27.692 -3.687 26.299 1.00 85.31 160 ALA A CA 1
ATOM 1204 C C . ALA A 1 160 ? -26.210 -4.152 26.330 1.00 85.31 160 ALA A C 1
ATOM 1206 O O . ALA A 1 160 ? -25.813 -4.995 25.526 1.00 85.31 160 ALA A O 1
ATOM 1207 N N . GLY A 1 161 ? -25.370 -3.571 27.195 1.00 86.00 161 GLY A N 1
ATOM 1208 C CA . GLY A 1 161 ? -23.956 -3.941 27.355 1.00 86.00 161 GLY A CA 1
ATOM 1209 C C . GLY A 1 161 ? -23.023 -3.576 26.190 1.00 86.00 161 GLY A C 1
ATOM 1210 O O . GLY A 1 161 ? -21.899 -4.063 26.152 1.00 86.00 161 GLY A O 1
ATOM 1211 N N . LYS A 1 162 ? -23.453 -2.733 25.240 1.00 89.12 162 LYS A N 1
ATOM 1212 C CA . LYS A 1 162 ? -22.680 -2.378 24.027 1.00 89.12 162 LYS A CA 1
ATOM 1213 C C . LYS A 1 162 ? -21.286 -1.835 24.353 1.00 89.12 162 LYS A C 1
ATOM 1215 O O . LYS A 1 162 ? -20.282 -2.430 23.971 1.00 89.12 162 LYS A O 1
ATOM 1220 N N . SER A 1 163 ? -21.255 -0.781 25.160 1.00 89.06 163 SER A N 1
ATOM 1221 C CA . SER A 1 163 ? -20.049 -0.105 25.632 1.00 89.06 163 SER A CA 1
ATOM 1222 C C . SER A 1 163 ? -19.167 -1.008 26.490 1.00 89.06 163 SER A C 1
ATOM 1224 O O . SER A 1 163 ? -17.948 -0.946 26.376 1.00 89.06 163 SER A O 1
ATOM 1226 N N . SER A 1 164 ? -19.762 -1.902 27.291 1.00 89.31 164 SER A N 1
ATOM 1227 C CA . SER A 1 164 ? -19.017 -2.937 28.019 1.00 89.31 164 SER A CA 1
ATOM 1228 C C . SER A 1 164 ? -18.311 -3.897 27.060 1.00 89.31 164 SER A C 1
ATOM 1230 O O . SER A 1 164 ? -17.127 -4.152 27.231 1.00 89.31 164 SER A O 1
ATOM 1232 N N . VAL A 1 165 ? -18.986 -4.388 26.012 1.00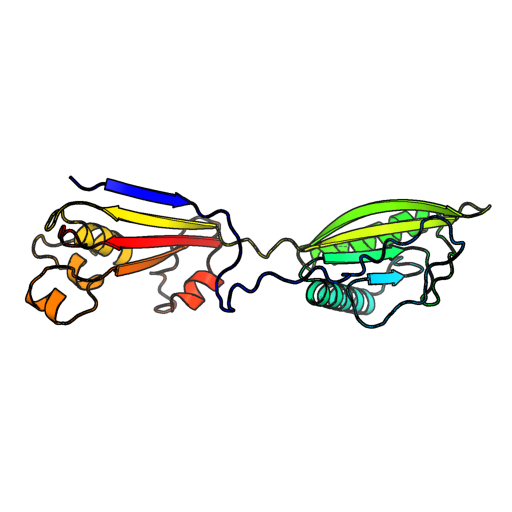 88.62 165 VAL A N 1
ATOM 1233 C CA . VAL A 1 165 ? -18.369 -5.275 25.007 1.00 88.62 165 VAL A CA 1
ATOM 1234 C C . VAL A 1 165 ? -17.238 -4.566 24.257 1.00 88.62 165 VAL A C 1
ATOM 1236 O O . VAL A 1 165 ? -16.168 -5.147 24.094 1.00 88.62 165 VAL A O 1
ATOM 1239 N N . VAL A 1 166 ? -17.433 -3.311 23.837 1.00 89.94 166 VAL A N 1
ATOM 1240 C CA . VAL A 1 166 ? -16.365 -2.528 23.186 1.00 89.94 166 VAL A CA 1
ATOM 1241 C C . VAL A 1 166 ? -15.198 -2.286 24.150 1.00 89.94 166 VAL A C 1
ATOM 1243 O O . VAL A 1 166 ? -14.048 -2.441 23.750 1.00 89.94 166 VAL A O 1
ATOM 1246 N N . GLY A 1 167 ? -15.481 -1.993 25.421 1.00 88.75 167 GLY A N 1
ATOM 1247 C CA . GLY A 1 167 ? -14.480 -1.818 26.474 1.00 88.75 167 GLY A CA 1
ATOM 1248 C C . GLY A 1 167 ? -13.657 -3.072 26.756 1.00 88.75 167 GLY A C 1
ATOM 1249 O O . GLY A 1 167 ? -12.435 -2.983 26.806 1.00 88.75 167 GLY A O 1
ATOM 1250 N N . VAL A 1 168 ? -14.287 -4.248 26.850 1.00 89.81 168 VAL A N 1
ATOM 1251 C CA . VAL A 1 168 ? -13.579 -5.529 27.038 1.00 89.81 168 VAL A CA 1
ATOM 1252 C C . VAL A 1 168 ? -12.688 -5.852 25.833 1.00 89.81 168 VAL A C 1
ATOM 1254 O O . VAL A 1 168 ? -11.562 -6.314 25.998 1.00 89.81 168 VAL A O 1
ATOM 1257 N N . LEU A 1 169 ? -13.159 -5.583 24.609 1.00 88.31 169 LEU A N 1
ATOM 1258 C CA . LEU A 1 169 ? -12.378 -5.826 23.390 1.00 88.31 169 LEU A CA 1
ATOM 1259 C C . LEU A 1 169 ? -11.216 -4.833 23.204 1.00 88.31 169 LEU A C 1
ATOM 1261 O O . LEU A 1 169 ? -10.207 -5.197 22.604 1.00 88.31 169 LEU A O 1
ATOM 1265 N N . ALA A 1 170 ? -11.347 -3.598 23.698 1.00 85.75 170 ALA A N 1
ATOM 1266 C CA . ALA A 1 170 ? -10.320 -2.557 23.597 1.00 85.75 170 ALA A CA 1
ATOM 1267 C C . ALA A 1 170 ? -9.330 -2.542 24.779 1.00 85.75 170 ALA A C 1
ATOM 1269 O O . ALA A 1 170 ? -8.168 -2.174 24.602 1.00 85.75 170 ALA A O 1
ATOM 1270 N N . GLY A 1 171 ? -9.768 -2.959 25.971 1.00 80.88 171 GLY A N 1
ATOM 1271 C CA . GLY A 1 171 ? -8.980 -2.934 27.207 1.00 80.88 171 GLY A CA 1
ATOM 1272 C C . GLY A 1 171 ? -7.885 -4.001 27.298 1.00 80.88 171 GLY A C 1
ATOM 1273 O O . GLY A 1 171 ? -6.991 -3.880 28.130 1.00 80.88 171 GLY A O 1
ATOM 1274 N N . GLY A 1 172 ? -7.921 -5.018 26.434 1.00 79.75 172 GLY A N 1
ATOM 1275 C CA . GLY A 1 172 ? -6.877 -6.038 26.337 1.00 79.75 172 GLY A CA 1
ATOM 1276 C C . GLY A 1 172 ? -7.028 -7.221 27.302 1.00 79.75 172 GLY A C 1
ATOM 1277 O O . GLY A 1 172 ? -8.078 -7.410 27.925 1.00 79.75 172 GLY A O 1
ATOM 1278 N N . PRO A 1 173 ? -6.000 -8.087 27.394 1.00 76.25 173 PRO A N 1
ATOM 1279 C CA . PRO A 1 173 ? -6.071 -9.324 28.165 1.00 76.25 173 PRO A CA 1
ATOM 1280 C C . PRO A 1 173 ? -6.348 -9.060 29.651 1.00 76.25 173 PRO A C 1
ATOM 1282 O O . PRO A 1 173 ? -5.569 -8.401 30.331 1.00 76.25 173 PRO A O 1
ATOM 1285 N N . GLY A 1 174 ? -7.456 -9.602 30.163 1.00 74.81 174 GLY A N 1
ATOM 1286 C CA . GLY A 1 174 ? -7.856 -9.460 31.569 1.00 74.81 174 GLY A CA 1
ATOM 1287 C C . GLY A 1 174 ? -8.742 -8.249 31.886 1.00 74.81 174 GLY A C 1
ATOM 1288 O O . GLY A 1 174 ? -9.273 -8.190 32.993 1.00 74.81 174 GLY A O 1
ATOM 1289 N N . ALA A 1 175 ? -8.989 -7.340 30.936 1.00 81.88 175 ALA A N 1
ATOM 1290 C CA . ALA A 1 175 ? -9.899 -6.200 31.102 1.00 81.88 175 ALA A CA 1
ATOM 1291 C C . ALA A 1 175 ? -11.386 -6.609 30.993 1.00 81.88 175 ALA A C 1
ATOM 1293 O O . ALA A 1 175 ? -12.129 -6.116 30.146 1.00 81.88 175 ALA A O 1
ATOM 1294 N N . LEU A 1 176 ? -11.819 -7.559 31.827 1.00 85.88 176 LEU A N 1
ATOM 1295 C CA . LEU A 1 176 ? -13.208 -8.018 31.888 1.00 85.88 176 LEU A CA 1
ATOM 1296 C C . LEU A 1 176 ? -14.095 -7.015 32.643 1.00 85.88 176 LEU A C 1
ATOM 1298 O O . LEU A 1 176 ? -13.662 -6.383 33.607 1.00 85.88 176 LEU A O 1
ATOM 1302 N N . ASP A 1 177 ? -15.355 -6.901 32.218 1.00 85.31 177 ASP A N 1
ATOM 1303 C CA . ASP A 1 177 ? -16.342 -6.056 32.893 1.00 85.31 177 ASP A CA 1
ATOM 1304 C C . ASP A 1 177 ? -16.784 -6.698 34.218 1.00 85.31 177 ASP A C 1
ATOM 1306 O O . ASP A 1 177 ? -17.142 -7.875 34.262 1.00 85.31 177 ASP A O 1
ATOM 1310 N N . ASP A 1 178 ? -16.794 -5.922 35.299 1.00 86.94 178 ASP A N 1
ATOM 1311 C CA . ASP A 1 178 ? -17.110 -6.380 36.661 1.00 86.94 178 ASP A CA 1
ATOM 1312 C C . ASP A 1 178 ? -18.623 -6.436 36.967 1.00 86.94 178 ASP A C 1
ATOM 1314 O O . ASP A 1 178 ? -19.039 -6.618 38.113 1.00 86.94 178 ASP A O 1
ATOM 1318 N N . GLY A 1 179 ? -19.459 -6.222 35.946 1.00 80.62 179 GLY A N 1
ATOM 1319 C CA . GLY A 1 179 ? -20.909 -6.064 36.068 1.00 80.62 179 GLY A CA 1
ATOM 1320 C C . GLY A 1 179 ? -21.361 -4.692 36.587 1.00 80.62 179 GLY A C 1
ATOM 1321 O O . GLY A 1 179 ? -22.561 -4.426 36.610 1.00 80.62 179 GLY A O 1
ATOM 1322 N N . LYS A 1 180 ? -20.433 -3.801 36.966 1.00 80.38 180 LYS A N 1
ATOM 1323 C CA . LYS A 1 180 ? -20.698 -2.399 37.345 1.00 80.38 180 LYS A CA 1
ATOM 1324 C C . LYS A 1 180 ? -20.293 -1.419 36.238 1.00 80.38 180 LYS A C 1
ATOM 1326 O O . LYS A 1 180 ? -20.643 -0.238 36.297 1.00 80.38 180 LYS A O 1
ATOM 1331 N N . GLY A 1 181 ? -19.618 -1.909 35.199 1.00 80.38 181 GLY A N 1
ATOM 1332 C CA . GLY A 1 181 ? -19.198 -1.134 34.039 1.00 80.38 181 GLY A CA 1
ATOM 1333 C C . GLY A 1 181 ? -17.735 -0.699 34.090 1.00 80.38 181 GLY A C 1
ATOM 1334 O O . GLY A 1 181 ? -17.413 0.316 33.474 1.00 80.38 181 GLY A O 1
ATOM 1335 N N . SER A 1 182 ? -16.859 -1.420 34.803 1.00 84.69 182 SER A N 1
ATOM 1336 C CA . SER A 1 182 ? -15.408 -1.183 34.780 1.00 84.69 182 SER A CA 1
ATOM 1337 C C . SER A 1 182 ? -14.846 -1.103 33.354 1.00 84.69 182 SER A C 1
ATOM 1339 O O . SER A 1 182 ? -14.060 -0.205 33.056 1.00 84.69 182 SER A O 1
ATOM 1341 N N . ALA A 1 183 ? -15.300 -1.974 32.447 1.00 86.38 183 ALA A N 1
ATOM 1342 C CA . ALA A 1 183 ? -14.877 -1.963 31.049 1.00 86.38 183 ALA A CA 1
ATOM 1343 C C . ALA A 1 183 ? -15.535 -0.820 30.258 1.00 86.38 183 ALA A C 1
ATOM 1345 O O . ALA A 1 183 ? -14.894 -0.199 29.412 1.00 86.38 183 ALA A O 1
ATOM 1346 N N . ARG A 1 184 ? -16.798 -0.487 30.563 1.00 85.56 184 ARG A N 1
ATOM 1347 C CA . ARG A 1 184 ? -17.526 0.645 29.953 1.00 85.56 184 ARG A CA 1
ATOM 1348 C C . ARG A 1 184 ? -16.824 1.986 30.211 1.00 85.56 184 ARG A C 1
ATOM 1350 O O . ARG A 1 184 ? -16.793 2.830 29.318 1.00 85.56 184 ARG A O 1
ATOM 1357 N N . THR A 1 185 ? -16.222 2.170 31.386 1.00 85.56 185 THR A N 1
ATOM 1358 C CA . THR A 1 185 ? -15.442 3.372 31.734 1.00 85.56 185 THR A CA 1
ATOM 1359 C C . THR A 1 185 ? -14.288 3.637 30.760 1.00 85.56 185 THR A C 1
ATOM 1361 O O . THR A 1 185 ? -13.988 4.793 30.484 1.00 85.56 185 THR A O 1
ATOM 1364 N N . LEU A 1 186 ? -13.681 2.594 30.176 1.00 82.25 186 LEU A N 1
ATOM 1365 C CA . LEU A 1 186 ? -12.558 2.720 29.231 1.00 82.25 186 LEU A CA 1
ATOM 1366 C C . LEU A 1 186 ? -12.943 3.370 27.890 1.00 82.25 186 LEU A C 1
ATOM 1368 O O . LEU A 1 186 ? -12.064 3.786 27.136 1.00 82.25 186 LEU A O 1
ATOM 1372 N N . VAL A 1 187 ? -14.239 3.422 27.559 1.00 86.25 187 VAL A N 1
ATOM 1373 C CA . VAL A 1 187 ? -14.729 3.895 26.251 1.00 86.25 187 VAL A CA 1
ATOM 1374 C C . VAL A 1 187 ? -15.576 5.166 26.326 1.00 86.25 187 VAL A C 1
ATOM 1376 O O . VAL A 1 187 ? -15.885 5.743 25.283 1.00 86.25 187 VAL A O 1
ATOM 1379 N N . MET A 1 188 ? -15.930 5.613 27.532 1.00 85.06 188 MET A N 1
ATOM 1380 C CA . MET A 1 188 ? -16.634 6.876 27.770 1.00 85.06 188 MET A CA 1
ATOM 1381 C C . MET A 1 188 ? -15.696 8.070 27.587 1.00 85.06 188 MET A C 1
ATOM 1383 O O . MET A 1 188 ? -14.509 7.997 27.902 1.00 85.06 188 MET A O 1
ATOM 1387 N N . ARG A 1 189 ? -16.225 9.180 27.062 1.00 82.06 189 ARG A N 1
ATOM 1388 C CA . ARG A 1 189 ? -15.422 10.366 26.707 1.00 82.06 189 ARG A CA 1
ATOM 1389 C C . ARG A 1 189 ? -15.801 11.630 27.454 1.00 82.06 189 ARG A C 1
ATOM 1391 O O . ARG A 1 189 ? -15.016 12.577 27.464 1.00 82.06 189 ARG A O 1
ATOM 1398 N N . HIS A 1 190 ? -16.980 11.665 28.062 1.00 83.94 190 HIS A N 1
ATOM 1399 C CA . HIS A 1 190 ? -17.475 12.849 28.752 1.00 83.94 190 HIS A CA 1
ATOM 1400 C C . HIS A 1 190 ? -17.776 12.557 30.223 1.00 83.94 190 HIS A C 1
ATOM 1402 O O . HIS A 1 190 ? -18.227 11.468 30.572 1.00 83.94 190 HIS A O 1
ATOM 1408 N N . MET A 1 191 ? -17.560 13.556 31.084 1.00 84.06 191 MET A N 1
ATOM 1409 C CA . MET A 1 191 ? -17.809 13.461 32.528 1.00 84.06 191 MET A CA 1
ATOM 1410 C C . MET A 1 191 ? -19.243 12.997 32.828 1.00 84.06 191 MET A C 1
ATOM 1412 O O . MET A 1 191 ? -19.430 12.066 33.604 1.00 84.06 191 MET A O 1
ATOM 1416 N N . HIS A 1 192 ? -20.240 13.548 32.129 1.00 84.31 192 HIS A N 1
ATOM 1417 C CA . HIS A 1 192 ? -21.643 13.176 32.322 1.00 84.31 192 HIS A CA 1
ATOM 1418 C C . HIS A 1 192 ? -21.957 11.722 31.924 1.00 84.31 192 HIS A C 1
ATOM 1420 O O . HIS A 1 192 ? -22.909 11.146 32.444 1.00 84.31 192 HIS A O 1
ATOM 1426 N N . GLU A 1 193 ? -21.168 11.092 31.046 1.00 87.75 193 GLU A N 1
ATOM 1427 C CA . GLU A 1 193 ? -21.315 9.661 30.726 1.00 87.75 193 GLU A CA 1
ATOM 1428 C C . GLU A 1 193 ? -20.823 8.785 31.882 1.00 87.75 193 GLU A C 1
ATOM 1430 O O . GLU A 1 193 ? -21.456 7.783 32.210 1.00 87.75 193 GLU A O 1
ATOM 1435 N N . LEU A 1 194 ? -19.728 9.196 32.531 1.00 84.00 194 LEU A N 1
ATOM 1436 C CA . LEU A 1 194 ? -19.166 8.528 33.707 1.00 84.00 194 LEU A CA 1
ATOM 1437 C C . LEU A 1 194 ? -20.085 8.669 34.929 1.00 84.00 194 LEU A C 1
ATOM 1439 O O . LEU A 1 194 ? -20.296 7.698 35.651 1.00 84.00 194 LEU A O 1
ATOM 1443 N N . GLU A 1 195 ? -20.662 9.855 35.135 1.00 83.44 195 GLU A N 1
ATOM 1444 C CA . GLU A 1 195 ? -21.580 10.149 36.245 1.00 83.44 195 GLU A CA 1
ATOM 1445 C C . GLU A 1 195 ? -22.923 9.418 36.114 1.00 83.44 195 GLU A C 1
ATOM 1447 O O . GLU A 1 195 ? -23.437 8.878 37.093 1.00 83.44 195 GLU A O 1
ATOM 1452 N N . THR A 1 196 ? -23.503 9.382 34.909 1.00 82.19 196 THR A N 1
ATOM 1453 C CA . THR A 1 196 ? -24.814 8.748 34.664 1.00 82.19 196 THR A CA 1
ATOM 1454 C C . THR A 1 196 ? -24.719 7.260 34.320 1.00 82.19 196 THR A C 1
ATOM 1456 O O . THR A 1 196 ? -25.714 6.537 34.389 1.00 82.19 196 THR A O 1
ATOM 1459 N N . GLY A 1 197 ? -23.546 6.785 33.892 1.00 79.06 197 GLY A N 1
ATOM 1460 C CA . GLY A 1 197 ? -23.361 5.454 33.316 1.00 79.06 197 GLY A CA 1
ATOM 1461 C C . GLY A 1 197 ? -23.985 5.274 31.921 1.00 79.06 197 GLY A C 1
ATOM 1462 O O . GLY A 1 197 ? -23.987 4.151 31.401 1.00 79.06 197 GLY A O 1
ATOM 1463 N N . ALA A 1 198 ? -24.514 6.332 31.301 1.00 82.06 198 ALA A N 1
ATOM 1464 C CA . ALA A 1 198 ? -25.113 6.296 29.970 1.00 82.06 198 ALA A CA 1
ATOM 1465 C C . ALA A 1 198 ? -24.141 6.849 28.917 1.00 82.06 198 ALA A C 1
ATOM 1467 O O . ALA A 1 198 ? -23.656 7.969 29.030 1.00 82.06 198 ALA A O 1
ATOM 1468 N N . THR A 1 199 ? -23.869 6.085 27.858 1.00 81.50 199 THR A N 1
ATOM 1469 C CA . THR A 1 199 ? -23.146 6.592 26.680 1.00 81.50 199 THR A CA 1
ATOM 1470 C C . THR A 1 199 ? -24.049 7.494 25.851 1.00 81.50 199 THR A C 1
ATOM 1472 O O . THR A 1 199 ? -25.087 7.039 25.369 1.00 81.50 199 THR A O 1
ATOM 1475 N N . SER A 1 200 ? -23.612 8.736 25.658 1.00 82.56 200 SER A N 1
ATOM 1476 C CA . SER A 1 200 ? -24.304 9.806 24.926 1.00 82.56 200 SER A CA 1
ATOM 1477 C C . SER A 1 200 ? -23.655 10.128 23.574 1.00 82.56 200 SER A C 1
ATOM 1479 O O . SER A 1 200 ? -24.282 10.721 22.701 1.00 82.56 200 SER A O 1
ATOM 1481 N N . SER A 1 201 ? -22.392 9.734 23.403 1.00 81.31 201 SER A N 1
ATOM 1482 C CA . SER A 1 201 ? -21.540 10.034 22.256 1.00 81.31 201 SER A CA 1
ATOM 1483 C C . SER A 1 201 ? -21.165 8.768 21.477 1.00 81.31 201 SER A C 1
ATOM 1485 O O . SER A 1 201 ? -21.269 7.648 21.979 1.00 81.31 201 SER A O 1
ATOM 1487 N N . ILE A 1 202 ? -20.726 8.938 20.224 1.00 85.62 202 ILE A N 1
ATOM 1488 C CA . ILE A 1 202 ? -20.196 7.833 19.413 1.00 85.62 202 ILE A CA 1
ATOM 1489 C C . ILE A 1 202 ? -18.737 7.597 19.798 1.00 85.62 202 ILE A C 1
ATOM 1491 O O . ILE A 1 202 ? -17.861 8.412 19.490 1.00 85.62 202 ILE A O 1
ATOM 1495 N N . SER A 1 203 ? -18.466 6.465 20.439 1.00 85.31 203 SER A N 1
ATOM 1496 C CA . SER A 1 203 ? -17.117 6.054 20.820 1.00 85.31 203 SER A CA 1
ATOM 1497 C C . SER A 1 203 ? -16.447 5.274 19.679 1.00 85.31 203 SER A C 1
ATOM 1499 O O . SER A 1 203 ? -17.102 4.601 18.886 1.00 85.31 203 SER A O 1
ATOM 1501 N N . GLN A 1 204 ? -15.128 5.419 19.548 1.00 88.56 204 GLN A N 1
ATOM 1502 C CA . GLN A 1 204 ? -14.318 4.754 18.527 1.00 88.56 204 GLN A CA 1
ATOM 1503 C C . GLN A 1 204 ? -13.051 4.208 19.177 1.00 88.56 204 GLN A C 1
ATOM 1505 O O . GLN A 1 204 ? -12.339 4.973 19.830 1.00 88.56 204 GLN A O 1
ATOM 1510 N N . GLN A 1 205 ? -12.772 2.924 18.970 1.00 89.06 205 GLN A N 1
ATOM 1511 C CA . GLN A 1 205 ? -11.577 2.238 19.462 1.00 89.06 205 GLN A CA 1
ATOM 1512 C C . GLN A 1 205 ? -10.894 1.526 18.292 1.00 89.06 205 GLN A C 1
ATOM 1514 O O . GLN A 1 205 ? -11.541 0.774 17.563 1.00 89.06 205 GLN A O 1
ATOM 1519 N N . VAL A 1 206 ? -9.603 1.790 18.083 1.00 89.75 206 VAL A N 1
ATOM 1520 C CA . VAL A 1 206 ? -8.840 1.304 16.920 1.00 89.75 206 VAL A CA 1
ATOM 1521 C C . VAL A 1 206 ? -7.902 0.185 17.360 1.00 89.75 206 VAL A C 1
ATOM 1523 O O . VAL A 1 206 ? -7.089 0.386 18.257 1.00 89.75 206 VAL A O 1
ATOM 1526 N N . LEU A 1 207 ? -8.001 -0.979 16.719 1.00 89.69 207 LEU A N 1
ATOM 1527 C CA . LEU A 1 207 ? -7.186 -2.166 16.974 1.00 89.69 207 LEU A CA 1
ATOM 1528 C C . LEU A 1 207 ? -6.301 -2.473 15.761 1.00 89.69 207 LEU A C 1
ATOM 1530 O O . LEU A 1 207 ? -6.791 -2.540 14.633 1.00 89.69 207 LEU A O 1
ATOM 1534 N N . GLY A 1 208 ? -5.005 -2.660 15.992 1.00 89.25 208 GLY A N 1
ATOM 1535 C CA . GLY A 1 208 ? -3.988 -2.835 14.959 1.00 89.25 208 GLY A CA 1
ATOM 1536 C C . GLY A 1 208 ? -3.438 -4.253 14.920 1.00 89.25 208 GLY A C 1
ATOM 1537 O O . GLY A 1 208 ? -3.191 -4.846 15.971 1.00 89.25 208 GLY A O 1
ATOM 1538 N N . PHE A 1 209 ? -3.240 -4.798 13.718 1.00 86.88 209 PHE A N 1
ATOM 1539 C CA . PHE A 1 209 ? -2.786 -6.174 13.517 1.00 86.88 209 PHE A CA 1
ATOM 1540 C C . PHE A 1 209 ? -1.575 -6.265 12.586 1.00 86.88 209 PHE A C 1
ATOM 1542 O O . PHE A 1 209 ? -1.568 -5.729 11.469 1.00 86.88 209 PHE A O 1
ATOM 1549 N N . ASP A 1 210 ? -0.576 -7.037 13.008 1.00 83.44 210 ASP A N 1
ATOM 1550 C CA . ASP A 1 210 ? 0.552 -7.407 12.155 1.00 83.44 210 ASP A CA 1
ATOM 1551 C C . ASP A 1 210 ? 0.161 -8.449 11.085 1.00 83.44 210 ASP A C 1
ATOM 1553 O O . ASP A 1 210 ? -0.958 -8.976 11.054 1.00 83.44 210 ASP A O 1
ATOM 1557 N N . GLY A 1 211 ? 1.096 -8.764 10.181 1.00 78.75 211 GLY A N 1
ATOM 1558 C CA . GLY A 1 211 ? 0.860 -9.740 9.110 1.00 78.75 211 GLY A CA 1
ATOM 1559 C C . GLY A 1 211 ? 0.566 -11.159 9.621 1.00 78.75 211 GLY A C 1
ATOM 1560 O O . GLY A 1 211 ? -0.150 -11.912 8.953 1.00 78.75 211 GLY A O 1
ATOM 1561 N N . ALA A 1 212 ? 1.054 -11.494 10.822 1.00 82.88 212 ALA A N 1
ATOM 1562 C CA . ALA A 1 212 ? 0.793 -12.744 11.535 1.00 82.88 212 ALA A CA 1
ATOM 1563 C C . ALA A 1 212 ? -0.541 -12.731 12.313 1.00 82.88 212 ALA A C 1
ATOM 1565 O O . ALA A 1 212 ? -0.915 -13.739 12.907 1.00 82.88 212 ALA A O 1
ATOM 1566 N N . SER A 1 213 ? -1.307 -11.636 12.242 1.00 81.31 213 SER A N 1
ATOM 1567 C CA . SER A 1 213 ? -2.584 -11.420 12.939 1.00 81.31 213 SER A CA 1
ATOM 1568 C C . SER A 1 213 ? -2.465 -11.294 14.465 1.00 81.31 213 SER A C 1
ATOM 1570 O O . SER A 1 213 ? -3.441 -11.521 15.178 1.00 81.31 213 SER A O 1
ATOM 1572 N N . ARG A 1 214 ? -1.290 -10.904 14.973 1.00 84.69 214 ARG A N 1
ATOM 1573 C CA . ARG A 1 214 ? -1.090 -10.518 16.378 1.00 84.69 214 ARG A CA 1
ATOM 1574 C C . ARG A 1 214 ? -1.485 -9.058 16.573 1.00 84.69 214 ARG A C 1
ATOM 1576 O O . ARG A 1 214 ? -1.316 -8.242 15.669 1.00 84.69 214 ARG A O 1
ATOM 1583 N N . LEU A 1 215 ? -2.016 -8.751 17.752 1.00 87.19 215 LEU A N 1
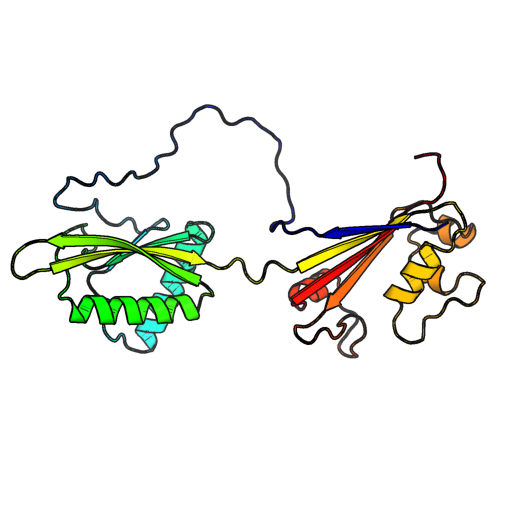ATOM 1584 C CA . LEU A 1 215 ? -2.599 -7.451 18.072 1.00 87.19 215 LEU A CA 1
ATOM 1585 C C . LEU A 1 215 ? -1.535 -6.522 18.687 1.00 87.19 215 LEU A C 1
ATOM 1587 O O . LEU A 1 215 ? -0.844 -6.909 19.626 1.00 87.19 215 LEU A O 1
ATOM 1591 N N . LEU A 1 216 ? -1.389 -5.317 18.131 1.00 86.00 216 LEU A N 1
ATOM 1592 C CA . LEU A 1 216 ? -0.287 -4.382 18.408 1.00 86.00 216 LEU A CA 1
ATOM 1593 C C . LEU A 1 216 ? -0.579 -3.361 19.523 1.00 86.00 216 LEU A C 1
ATOM 1595 O O . LEU A 1 216 ? 0.319 -2.646 19.951 1.00 86.00 216 LEU A O 1
ATOM 1599 N N . ASN A 1 217 ? -1.823 -3.270 19.999 1.00 83.31 217 ASN A N 1
ATOM 1600 C CA . ASN A 1 217 ? -2.253 -2.260 20.975 1.00 83.31 217 ASN A CA 1
ATOM 1601 C C . ASN A 1 217 ? -1.665 -2.435 22.383 1.00 83.31 217 ASN A C 1
ATOM 1603 O O . ASN A 1 217 ? -1.627 -1.466 23.136 1.00 83.31 217 ASN A O 1
ATOM 1607 N N . TRP A 1 218 ? -1.271 -3.657 22.751 1.00 74.88 218 TRP A N 1
ATOM 1608 C CA . TRP A 1 218 ? -0.887 -4.018 24.125 1.00 74.88 218 TRP A CA 1
ATOM 1609 C C . TRP A 1 218 ? 0.492 -4.690 24.206 1.00 74.88 218 TRP A C 1
ATOM 1611 O O . TRP A 1 218 ? 0.805 -5.355 25.190 1.00 74.88 218 TRP A O 1
ATOM 1621 N N . THR A 1 219 ? 1.317 -4.559 23.164 1.00 68.69 219 THR A N 1
ATOM 1622 C CA . THR A 1 219 ? 2.738 -4.930 23.231 1.00 68.69 219 THR A CA 1
ATOM 1623 C C . THR A 1 219 ? 3.483 -3.940 24.127 1.00 68.69 219 THR A C 1
ATOM 1625 O O . THR A 1 219 ? 3.221 -2.746 24.034 1.00 68.69 219 THR A O 1
ATOM 1628 N N . GLU A 1 220 ? 4.430 -4.409 24.946 1.00 57.94 220 GLU A N 1
ATOM 1629 C CA . GLU A 1 220 ? 5.086 -3.611 26.006 1.00 57.94 220 GLU A CA 1
ATOM 1630 C C . GLU A 1 220 ? 5.829 -2.346 25.511 1.00 57.94 220 GLU A C 1
ATOM 1632 O O . GLU A 1 220 ? 6.107 -1.433 26.289 1.00 57.94 220 GLU A O 1
ATOM 1637 N N . GLU A 1 221 ? 6.112 -2.246 24.210 1.00 53.94 221 GLU A N 1
ATOM 1638 C CA . GLU A 1 221 ? 6.786 -1.116 23.560 1.00 53.94 221 GLU A CA 1
ATOM 1639 C C . GLU A 1 221 ? 5.839 0.074 23.272 1.00 53.94 221 GLU A C 1
ATOM 1641 O O . GLU A 1 221 ? 5.561 0.409 22.117 1.00 53.94 221 GLU A O 1
ATOM 1646 N N . LEU A 1 222 ? 5.432 0.746 24.357 1.00 50.66 222 LEU A N 1
ATOM 1647 C CA . LEU A 1 222 ? 4.650 1.993 24.443 1.00 50.66 222 LEU A CA 1
ATOM 1648 C C . LEU A 1 222 ? 3.141 1.923 24.132 1.00 50.66 222 LEU A C 1
ATOM 1650 O O . LEU A 1 222 ? 2.658 1.211 23.254 1.00 50.66 222 LEU A O 1
ATOM 1654 N N . ALA A 1 223 ? 2.404 2.807 24.816 1.00 51.59 223 ALA A N 1
ATOM 1655 C CA . ALA A 1 223 ? 1.041 3.196 24.473 1.00 51.59 223 ALA A CA 1
ATOM 1656 C C . ALA A 1 223 ? 1.028 3.953 23.131 1.00 51.59 223 ALA A C 1
ATOM 1658 O O . ALA A 1 223 ? 1.206 5.170 23.089 1.00 51.59 223 ALA A O 1
ATOM 1659 N N . ARG A 1 224 ? 0.847 3.217 22.030 1.00 63.56 224 ARG A N 1
ATOM 1660 C CA . ARG A 1 224 ? 0.837 3.776 20.672 1.00 63.56 224 ARG A CA 1
ATOM 1661 C C . ARG A 1 224 ? -0.350 4.706 20.457 1.00 63.56 224 ARG A C 1
ATOM 1663 O O . ARG A 1 224 ? -1.497 4.355 20.739 1.00 63.56 224 ARG A O 1
ATOM 1670 N N . THR A 1 225 ? -0.087 5.856 19.850 1.00 74.19 225 THR A N 1
ATOM 1671 C CA . THR A 1 225 ? -1.130 6.718 19.292 1.00 74.19 225 THR A CA 1
ATOM 1672 C C . THR A 1 225 ? -1.829 5.977 18.150 1.00 74.19 225 THR A C 1
ATOM 1674 O O . THR A 1 225 ? -1.195 5.224 17.410 1.00 74.19 225 THR A O 1
ATOM 1677 N N . THR A 1 226 ? -3.124 6.220 17.931 1.00 78.25 226 THR A N 1
ATOM 1678 C CA . THR A 1 226 ? -3.894 5.588 16.837 1.00 78.25 226 THR A CA 1
ATOM 1679 C C . THR A 1 226 ? -3.242 5.754 15.456 1.00 78.25 226 THR A C 1
ATOM 1681 O O . THR A 1 226 ? -3.311 4.843 14.637 1.00 78.25 226 THR A O 1
ATOM 1684 N N . SER A 1 227 ? -2.556 6.876 15.215 1.00 75.94 227 SER A N 1
ATOM 1685 C CA . SER A 1 227 ? -1.776 7.131 13.994 1.00 75.94 227 SER A CA 1
ATOM 1686 C C . SER A 1 227 ? -0.593 6.163 13.827 1.00 75.94 227 SER A C 1
ATOM 1688 O O . SER A 1 227 ? -0.431 5.544 12.776 1.00 75.94 227 SER A O 1
ATOM 1690 N N . GLU A 1 228 ? 0.200 5.971 14.885 1.00 78.50 228 GLU A N 1
ATOM 1691 C CA . GLU A 1 228 ? 1.362 5.070 14.902 1.00 78.50 228 GLU A CA 1
ATOM 1692 C C . GLU A 1 228 ? 0.923 3.608 14.802 1.00 78.50 228 GLU A C 1
ATOM 1694 O O . GLU A 1 228 ? 1.561 2.797 14.128 1.00 78.50 228 GLU A O 1
ATOM 1699 N N . LEU A 1 229 ? -0.201 3.277 15.445 1.00 81.88 229 LEU A N 1
ATOM 1700 C CA . LEU A 1 229 ? -0.841 1.973 15.356 1.00 81.88 229 LEU A CA 1
ATOM 1701 C C . LEU A 1 229 ? -1.232 1.658 13.907 1.00 81.88 229 LEU A C 1
ATOM 1703 O O . LEU A 1 229 ? -0.871 0.592 13.419 1.00 81.88 229 LEU A O 1
ATOM 1707 N N . CYS A 1 230 ? -1.898 2.581 13.202 1.00 80.31 230 CYS A N 1
ATOM 1708 C CA . CYS A 1 230 ? -2.202 2.433 11.776 1.00 80.31 230 CYS A CA 1
ATOM 1709 C C . CYS A 1 230 ? -0.919 2.257 10.950 1.00 80.31 230 CYS A C 1
ATOM 1711 O O . CYS A 1 230 ? -0.754 1.226 10.306 1.00 80.31 230 CYS A O 1
ATOM 1713 N N . ALA A 1 231 ? 0.043 3.180 11.056 1.00 77.06 231 ALA A N 1
ATOM 1714 C CA . ALA A 1 231 ? 1.293 3.129 10.289 1.00 77.06 231 ALA A CA 1
ATOM 1715 C C . ALA A 1 231 ? 2.111 1.835 10.490 1.00 77.06 231 ALA A C 1
ATOM 1717 O O . ALA A 1 231 ? 2.854 1.430 9.598 1.00 77.06 231 ALA A O 1
ATOM 1718 N N . SER A 1 232 ? 1.982 1.177 11.649 1.00 79.69 232 SER A N 1
ATOM 1719 C CA . SER A 1 232 ? 2.650 -0.099 11.954 1.00 79.69 232 SER A CA 1
ATOM 1720 C C . SER A 1 232 ? 1.786 -1.348 11.709 1.00 79.69 232 SER A C 1
ATOM 1722 O O . SER A 1 232 ? 2.284 -2.469 11.832 1.00 79.69 232 SER A O 1
ATOM 1724 N N . SER A 1 233 ? 0.516 -1.187 11.329 1.00 82.69 233 SER A N 1
ATOM 1725 C CA . SER A 1 233 ? -0.440 -2.281 11.133 1.00 82.69 233 SER A CA 1
ATOM 1726 C C . SER A 1 233 ? -0.608 -2.672 9.669 1.00 82.69 233 SER A C 1
ATOM 1728 O O . SER A 1 233 ? -0.797 -1.843 8.789 1.00 82.69 233 SER A O 1
ATOM 1730 N N . THR A 1 234 ? -0.678 -3.977 9.408 1.00 82.25 234 THR A N 1
ATOM 1731 C CA . THR A 1 234 ? -1.047 -4.503 8.079 1.00 82.25 234 THR A CA 1
ATOM 1732 C C . THR A 1 234 ? -2.563 -4.541 7.858 1.00 82.25 234 THR A C 1
ATOM 1734 O O . THR A 1 234 ? -3.038 -4.539 6.721 1.00 82.25 234 THR A O 1
ATOM 1737 N N . ARG A 1 235 ? -3.334 -4.609 8.951 1.00 85.75 235 ARG A N 1
ATOM 1738 C CA . ARG A 1 235 ? -4.803 -4.618 8.984 1.00 85.75 235 ARG A CA 1
ATOM 1739 C C . ARG A 1 235 ? -5.252 -3.870 10.232 1.00 85.75 235 ARG A C 1
ATOM 1741 O O . ARG A 1 235 ? -4.599 -3.981 11.267 1.00 85.75 235 ARG A O 1
ATOM 1748 N N . VAL A 1 236 ? -6.367 -3.155 10.153 1.00 88.88 236 VAL A N 1
ATOM 1749 C CA . VAL A 1 236 ? -6.911 -2.387 11.281 1.00 88.88 236 VAL A CA 1
ATOM 1750 C C . VAL A 1 236 ? -8.394 -2.688 11.455 1.00 88.88 236 VAL A C 1
ATOM 1752 O O . VAL A 1 236 ? -9.123 -2.920 10.493 1.00 88.88 236 VAL A O 1
ATOM 1755 N N . MET A 1 237 ? -8.851 -2.706 12.699 1.00 90.62 237 MET A N 1
ATOM 1756 C CA . MET A 1 237 ? -10.251 -2.877 13.053 1.00 90.62 237 MET A CA 1
ATOM 1757 C C . MET A 1 237 ? -10.697 -1.714 13.930 1.00 90.62 237 MET A C 1
ATOM 1759 O O . MET A 1 237 ? -10.141 -1.498 15.002 1.00 90.62 237 MET A O 1
ATOM 1763 N N . THR A 1 238 ? -11.726 -0.995 13.497 1.00 90.69 238 THR A N 1
ATOM 1764 C CA . THR A 1 238 ? -12.287 0.133 14.246 1.00 90.69 238 THR A CA 1
ATOM 1765 C C . THR A 1 238 ? -13.626 -0.288 14.840 1.00 90.69 238 THR A C 1
ATOM 1767 O O . THR A 1 238 ? -14.599 -0.490 14.111 1.00 90.69 238 THR A O 1
ATOM 1770 N N . LEU A 1 239 ? -13.685 -0.429 16.162 1.00 91.12 239 LEU A N 1
ATOM 1771 C CA . LEU A 1 239 ? -14.926 -0.622 16.909 1.00 91.12 239 LEU A CA 1
ATOM 1772 C C . LEU A 1 239 ? -15.621 0.731 17.083 1.00 91.12 239 LEU A C 1
ATOM 1774 O O . LEU A 1 239 ? -15.001 1.683 17.552 1.00 91.12 239 LEU A O 1
ATOM 1778 N N . LEU A 1 240 ? -16.899 0.806 16.718 1.00 90.69 240 LEU A N 1
ATOM 1779 C CA . LEU A 1 240 ? -17.763 1.972 16.884 1.00 90.69 240 LEU A CA 1
ATOM 1780 C C . LEU A 1 240 ? -18.846 1.628 17.914 1.00 90.69 240 LEU A C 1
ATOM 1782 O O . LEU A 1 240 ? -19.715 0.794 17.643 1.00 90.69 240 LEU A O 1
ATOM 1786 N N . ASP A 1 241 ? -18.794 2.261 19.083 1.00 89.19 241 ASP A N 1
ATOM 1787 C CA . ASP A 1 241 ? -19.863 2.186 20.080 1.00 89.19 241 ASP A CA 1
ATOM 1788 C C . ASP A 1 241 ? -20.875 3.301 19.814 1.00 89.19 241 ASP A C 1
ATOM 1790 O O . ASP A 1 241 ? -20.501 4.462 19.632 1.00 89.19 241 ASP A O 1
ATOM 1794 N N . LEU A 1 242 ? -22.155 2.946 19.758 1.00 84.12 242 LEU A N 1
ATOM 1795 C CA . LEU A 1 242 ? -23.235 3.863 19.404 1.00 84.12 242 LEU A CA 1
ATOM 1796 C C . LEU A 1 242 ? -24.193 4.038 20.583 1.00 84.12 242 LEU A C 1
ATOM 1798 O O . LEU A 1 242 ? -24.499 3.08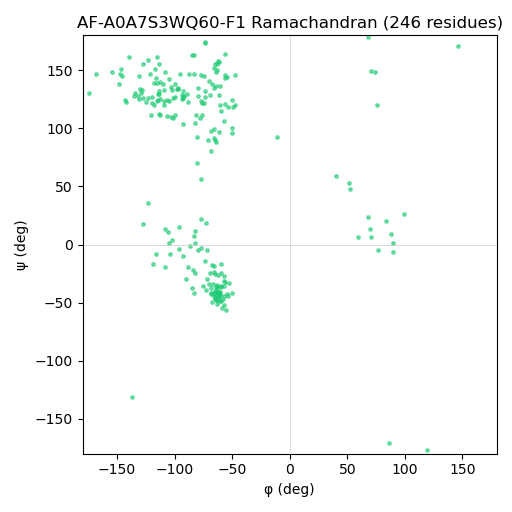1 21.300 1.00 84.12 242 LEU A O 1
ATOM 1802 N N . CYS A 1 243 ? -24.713 5.255 20.763 1.00 80.62 243 CYS A N 1
ATOM 1803 C CA . CYS A 1 243 ? -25.756 5.518 21.752 1.00 80.62 243 CYS A CA 1
ATOM 1804 C C . CYS A 1 243 ? -26.957 4.570 21.538 1.00 80.62 243 CYS A C 1
ATOM 1806 O O . CYS A 1 243 ? -27.270 4.163 20.420 1.00 80.62 243 CYS A O 1
ATOM 1808 N N . GLY A 1 244 ? -27.592 4.146 22.636 1.00 67.12 244 GLY A N 1
ATOM 1809 C CA . GLY A 1 244 ? -28.753 3.246 22.608 1.00 67.12 244 GLY A CA 1
ATOM 1810 C C . GLY A 1 244 ? -30.101 3.925 22.828 1.00 67.12 244 GLY A C 1
ATOM 1811 O O . GLY A 1 244 ? -31.100 3.219 22.971 1.00 67.12 244 GLY A O 1
ATOM 1812 N N . GLU A 1 245 ? -30.118 5.250 22.940 1.00 67.88 245 GLU A N 1
ATOM 1813 C CA . GLU A 1 245 ? -31.318 6.043 23.187 1.00 67.88 245 GLU A CA 1
ATOM 1814 C C . GLU A 1 245 ? -31.923 6.502 21.855 1.00 67.88 245 GLU A C 1
ATOM 1816 O O . GLU A 1 245 ? -31.229 7.065 21.016 1.00 67.88 245 GLU A O 1
ATOM 1821 N N . GLY A 1 246 ? -33.215 6.233 21.645 1.00 53.66 246 GLY A N 1
ATOM 1822 C CA . GLY A 1 246 ? -33.891 6.391 20.348 1.00 53.66 246 GLY A CA 1
ATOM 1823 C C . GLY A 1 246 ? -34.258 7.826 19.957 1.00 53.66 246 GLY A C 1
ATOM 1824 O O . GLY A 1 246 ? -35.179 8.009 19.166 1.00 53.66 246 GLY A O 1
ATOM 1825 N N . SER A 1 247 ? -33.591 8.823 20.537 1.00 52.88 247 SER A N 1
ATOM 1826 C CA . SER A 1 247 ? -33.811 10.251 20.261 1.00 52.88 247 SER A CA 1
ATOM 1827 C C . SER A 1 247 ? -32.998 10.768 19.061 1.00 52.88 247 SER A C 1
ATOM 1829 O O . SER A 1 247 ? -33.115 11.946 18.725 1.00 52.88 247 SER A O 1
ATOM 1831 N N . TYR A 1 248 ? -32.188 9.901 18.434 1.00 42.31 248 TYR A N 1
ATOM 1832 C CA . TYR A 1 248 ? -31.346 10.154 17.257 1.00 42.31 248 TYR A CA 1
ATOM 1833 C C . TYR A 1 248 ? -31.328 8.940 16.314 1.00 42.31 248 TYR A C 1
ATOM 1835 O O . TYR A 1 248 ? -31.293 7.799 16.832 1.00 42.31 248 TYR A O 1
#

Sequence (248 aa):
FTRVLTVRDRSGSCLGMGARRTPPHGSHGSADISHDADSYPQEVEVGNVEYKLKLVSPTPARFQQLVTQLAYRLAEGRGRAVYLLGVEDDGALHGLCPRDMSASLGTLRRMCGHVSARMVVAAQRTKGVPTGRIAEVRIEQFAECAQVEVRIAVLGSAQAGKSSVVGVLAGGPGALDDGKGSARTLVMRHMHELETGATSSISQQVLGFDGASRLLNWTEELARTTSELCASSTRVMTLLDLCGEGSY

Foldseek 3Di:
DKDKDKDFDPDFDDDDDDDDDDDPPDDDDPPPVPPPDQFGAAADPAEQEEEDLFDADDDPVVLVVVLVVNLRSCVRVVQKHKYKYCADNRRHRNADDPVRVVRRVVSVCVSCVVQQKDKDFPDWDFDDPVTGIMTIIMIGHDPPLRAREMEMEMAAAWPPCLLQVVLCVQVDDPQHQPVVCSSSVNFADDPVCVVVVFHPDKTKGKWAAAPVRDTDCPDPPDRDDSVVRSVRGSYMYMYIYDGRDPPD

Radius of gyration: 27.31 Å; Cα contacts (8 Å, |Δi|>4): 442; chains: 1; bounding box: 60×36×78 Å

Mean predicted aligned error: 15.75 Å

Solvent-accessible surface area (backbone atoms only — not comparable to full-atom values): 14256 Å² total; per-residue (Å²): 114,71,47,79,46,77,48,71,56,84,74,72,91,86,86,86,89,78,82,96,66,85,78,73,98,66,90,74,78,71,80,74,72,71,88,88,57,88,50,53,74,59,64,52,96,72,56,27,55,46,60,36,51,75,45,59,85,64,54,74,70,55,45,52,52,54,36,54,50,52,51,50,23,18,59,69,36,76,37,34,27,37,38,35,36,12,21,38,61,70,14,44,65,69,33,23,49,72,67,50,45,51,40,19,53,52,42,50,52,54,39,26,64,77,65,49,33,47,76,45,79,76,46,76,49,77,49,74,86,76,64,11,35,29,36,38,31,40,33,38,42,54,68,76,75,66,56,47,37,38,38,36,38,38,42,41,50,61,92,56,49,52,49,34,54,55,12,28,71,69,60,42,96,85,33,64,57,78,86,84,40,66,11,24,60,76,51,56,89,48,71,68,25,70,75,69,71,48,66,83,58,77,32,76,48,81,44,23,19,41,89,87,68,50,70,58,74,79,46,91,85,54,89,65,53,72,68,56,34,51,78,69,24,56,29,36,36,36,41,32,36,51,49,29,62,87,89,112

InterPro domains:
  IPR027417 P-loop containing nucleoside triphosphate hydrolase [G3DSA:3.40.50.300] (145-248)
  IPR027417 P-loop containing nucleoside triphosphate hydrolase [SSF52540] (150-206)
  IPR050055 Elongation factor Tu GTPase [PTHR43721] (44-248)

pLDDT: mean 76.59, std 17.48, range [27.59, 93.75]

Organism: Emiliania huxleyi (NCBI:txid2903)

Nearest PDB structures (foldseek):
  7dl8-assembly1_A  TM=6.153E-01  e=2.631E-01  Trypanosoma brucei
  4xru-assembly1_F  TM=4.906E-01  e=3.172E-01  Capnocytophaga gingivalis ATCC 33624
  6xyb-assembly1_C  TM=4.776E-01  e=1.820E+00  Trypanosoma cruzi strain CL Brener
  6xyb-assembly1_A  TM=5.013E-01  e=4.095E+00  Trypanosoma cruzi strain CL Brener
  5kji-assembly1_B  TM=2.281E-01  e=6.746E+00  Thermochaetoides thermophila DSM 1495

Secondary structure (DSSP, 8-state):
-EEEEEEE-------------PPPS---------TT-SBPPPPPSSSSEEEES--SS--HHHHHHHHHHHHHHHHHTTSEEEEEETB-TTSBB--B-HHHHHHHHHHHHHHHHHTTEEEEEEEEEEETTTTEEEEEEEEEEPPTT--EEEEEEEEESTTSSHHHHHHHHHH-TT----SSSHHHHTT--SHHHHHH----S-EEEEEEE-TT--B-TTSSS----HHHHHHH-SEEEEEEE----TT-